Protein AF-0000000071357665 (afdb_homodimer)

Structure (mmCIF, N/CA/C/O backbone):
data_AF-0000000071357665-model_v1
#
loop_
_entity.id
_entity.type
_entity.pdbx_description
1 polymer 'Thiamine-binding protein domain-containing protein'
#
loop_
_atom_site.group_PDB
_atom_site.id
_atom_site.type_symbol
_atom_site.label_atom_id
_atom_site.label_alt_id
_atom_site.label_comp_id
_atom_site.label_asym_id
_atom_site.label_entity_id
_atom_site.label_seq_id
_atom_site.pdbx_PDB_ins_code
_atom_site.Cartn_x
_atom_site.Cartn_y
_atom_site.Cartn_z
_atom_site.occupancy
_atom_site.B_iso_or_equiv
_atom_site.auth_seq_id
_atom_site.auth_comp_id
_atom_site.auth_asym_id
_atom_site.auth_atom_id
_atom_site.pdbx_PDB_model_num
ATOM 1 N N . MET A 1 1 ? 19.391 -14.867 5.715 1 53.94 1 MET A N 1
ATOM 2 C CA . MET A 1 1 ? 19 -13.461 5.742 1 53.94 1 MET A CA 1
ATOM 3 C C . MET A 1 1 ? 17.578 -13.281 5.234 1 53.94 1 MET A C 1
ATOM 5 O O . MET A 1 1 ? 17.109 -14.055 4.395 1 53.94 1 MET A O 1
ATOM 9 N N . SER A 1 2 ? 16.672 -12.43 5.984 1 77 2 SER A N 1
ATOM 10 C CA . SER A 1 2 ? 15.281 -12.328 5.574 1 77 2 SER A CA 1
ATOM 11 C C . SER A 1 2 ? 15.156 -11.766 4.164 1 77 2 SER A C 1
ATOM 13 O O . SER A 1 2 ? 15.977 -10.938 3.746 1 77 2 SER A O 1
ATOM 15 N N . LYS A 1 3 ? 14.422 -12.281 3.371 1 92.44 3 LYS A N 1
ATOM 16 C CA . LYS A 1 3 ? 14.148 -11.898 1.987 1 92.44 3 LYS A CA 1
ATOM 17 C C . LYS A 1 3 ? 13.852 -10.406 1.879 1 92.44 3 LYS A C 1
ATOM 19 O O . LYS A 1 3 ? 13.117 -9.852 2.701 1 92.44 3 LYS A O 1
ATOM 24 N N . SER A 1 4 ? 14.562 -9.727 0.828 1 97.44 4 SER A N 1
ATOM 25 C CA . SER A 1 4 ? 14.367 -8.289 0.638 1 97.44 4 SER A CA 1
ATOM 26 C C . SER A 1 4 ? 13.367 -8.016 -0.482 1 97.44 4 SER A C 1
ATOM 28 O O . SER A 1 4 ? 13.336 -8.734 -1.484 1 97.44 4 SER A O 1
ATOM 30 N N . ILE A 1 5 ? 12.609 -6.973 -0.287 1 98.62 5 ILE A N 1
ATOM 31 C CA . ILE A 1 5 ? 11.734 -6.457 -1.333 1 98.62 5 ILE A CA 1
ATOM 32 C C . ILE A 1 5 ? 11.953 -4.957 -1.499 1 98.62 5 ILE A C 1
ATOM 34 O O . ILE A 1 5 ? 12.719 -4.348 -0.747 1 98.62 5 ILE A O 1
ATOM 38 N N . ASN A 1 6 ? 11.281 -4.379 -2.545 1 98.38 6 ASN A N 1
ATOM 39 C CA . ASN A 1 6 ? 11.164 -2.93 -2.6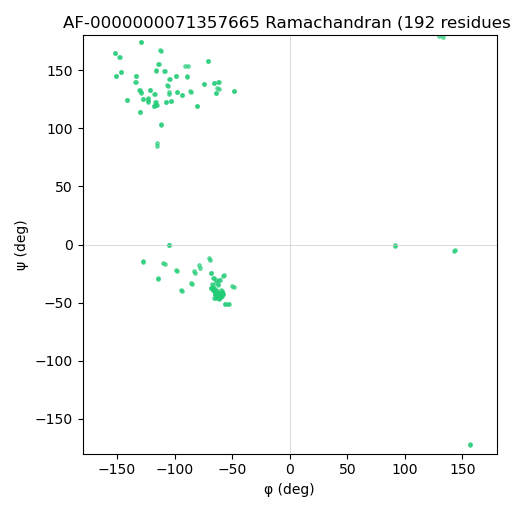68 1 98.38 6 ASN A CA 1
ATOM 40 C C . ASN A 1 6 ? 9.758 -2.451 -2.324 1 98.38 6 ASN A C 1
ATOM 42 O O . ASN A 1 6 ? 8.773 -3.088 -2.697 1 98.38 6 ASN A O 1
ATOM 46 N N . LEU A 1 7 ? 9.695 -1.382 -1.58 1 98.81 7 LEU A N 1
ATOM 47 C CA . LEU A 1 7 ? 8.438 -0.715 -1.271 1 98.81 7 LEU A CA 1
ATOM 48 C C . LEU A 1 7 ? 8.531 0.782 -1.542 1 98.81 7 LEU A C 1
ATOM 50 O O . LEU A 1 7 ? 9.367 1.473 -0.951 1 98.81 7 LEU A O 1
ATOM 54 N N . GLY A 1 8 ? 7.762 1.271 -2.533 1 98.88 8 GLY A N 1
ATOM 55 C CA . GLY A 1 8 ? 7.574 2.701 -2.711 1 98.88 8 GLY A CA 1
ATOM 56 C C . GLY A 1 8 ? 6.438 3.26 -1.876 1 98.88 8 GLY A C 1
ATOM 57 O O . GLY A 1 8 ? 5.355 2.672 -1.818 1 98.88 8 GLY A O 1
ATOM 58 N N . LEU A 1 9 ? 6.691 4.348 -1.182 1 98.94 9 LEU A N 1
ATOM 59 C CA . LEU A 1 9 ? 5.703 5.02 -0.349 1 98.94 9 LEU A CA 1
ATOM 60 C C . LEU A 1 9 ? 5.441 6.434 -0.854 1 98.94 9 LEU A C 1
ATOM 62 O O . LEU A 1 9 ? 6.371 7.238 -0.978 1 98.94 9 LEU A O 1
ATOM 66 N N . GLN A 1 10 ? 4.234 6.711 -1.222 1 98.88 10 GLN A N 1
ATOM 67 C CA . GLN A 1 10 ? 3.771 8.055 -1.548 1 98.88 10 GLN A CA 1
ATOM 68 C C . GLN A 1 10 ? 2.662 8.5 -0.598 1 98.88 10 GLN A C 1
ATOM 70 O O . GLN A 1 10 ? 1.694 7.77 -0.379 1 98.88 10 GLN A O 1
ATOM 75 N N . ILE A 1 11 ? 2.801 9.688 -0.009 1 98.81 11 ILE A N 1
ATOM 76 C CA . ILE A 1 11 ? 1.796 10.258 0.885 1 98.81 11 ILE A CA 1
ATOM 77 C C . ILE A 1 11 ? 1.36 11.625 0.368 1 98.81 11 ILE A C 1
ATOM 79 O O . ILE A 1 11 ? 2.199 12.484 0.087 1 98.81 11 ILE A O 1
ATOM 83 N N . VAL A 1 12 ? 0.122 11.797 0.192 1 98.69 12 VAL A N 1
ATOM 84 C CA . VAL A 1 12 ? -0.487 13.07 -0.193 1 98.69 12 VAL A CA 1
ATOM 85 C C . VAL A 1 12 ? -1.327 13.609 0.961 1 98.69 12 VAL A C 1
ATOM 87 O O . VAL A 1 12 ? -2.471 13.195 1.154 1 98.69 12 VAL A O 1
ATOM 90 N N . PRO A 1 13 ? -0.793 14.594 1.643 1 98.44 13 PRO A N 1
ATOM 91 C CA . PRO A 1 13 ? -1.494 15.109 2.82 1 98.44 13 PRO A CA 1
ATOM 92 C C . PRO A 1 13 ? -2.467 16.234 2.48 1 98.44 13 PRO A C 1
ATOM 94 O O . PRO A 1 13 ? -2.221 17.016 1.552 1 98.44 13 PRO A O 1
ATOM 97 N N . LYS A 1 14 ? -3.533 16.281 3.16 1 97.88 14 LYS A N 1
ATOM 98 C CA . LYS A 1 14 ? -4.461 17.406 3.182 1 97.88 14 LYS A CA 1
ATOM 99 C C . LYS A 1 14 ? -4.379 18.156 4.504 1 97.88 14 LYS A C 1
ATOM 101 O O . LYS A 1 14 ? -4.484 17.562 5.574 1 97.88 14 LYS A O 1
ATOM 106 N N . SER A 1 15 ? -4.09 19.391 4.41 1 96.25 15 SER A N 1
ATOM 107 C CA . SER A 1 15 ? -4.055 20.281 5.566 1 96.25 15 SER A CA 1
ATOM 108 C C . SER A 1 15 ? -4.5 21.688 5.191 1 96.25 15 SER A C 1
ATOM 110 O O . SER A 1 15 ? -4.246 22.141 4.074 1 96.25 15 SER A O 1
ATOM 112 N N . LYS A 1 16 ? -5.105 22.359 6.129 1 92.31 16 LYS A N 1
ATOM 113 C CA . LYS A 1 16 ? -5.57 23.719 5.887 1 92.31 16 LYS A CA 1
ATOM 114 C C . LYS A 1 16 ? -4.441 24.734 6.086 1 92.31 16 LYS A C 1
ATOM 116 O O . LYS A 1 16 ? -4.395 25.766 5.406 1 92.31 16 LYS A O 1
ATOM 121 N N . ASP A 1 17 ? -3.441 24.328 6.871 1 92 17 ASP A N 1
ATOM 122 C CA . ASP A 1 17 ? -2.535 25.359 7.355 1 92 17 ASP A CA 1
ATOM 123 C C . ASP A 1 17 ? -1.081 25 7.062 1 92 17 ASP A C 1
ATOM 125 O O . ASP A 1 17 ? -0.184 25.828 7.242 1 92 17 ASP A O 1
ATOM 129 N N . MET A 1 18 ? -0.9 23.781 6.73 1 93.12 18 MET A N 1
ATOM 130 C CA . MET A 1 18 ? 0.49 23.359 6.598 1 93.12 18 MET A CA 1
ATOM 131 C C . MET A 1 18 ? 0.85 23.125 5.133 1 93.12 18 MET A C 1
ATOM 133 O O . MET A 1 18 ? 0.007 22.688 4.344 1 93.12 18 MET A O 1
ATOM 137 N N . ASP A 1 19 ? 2.107 23.375 4.918 1 95.56 19 ASP A N 1
ATOM 138 C CA . ASP A 1 19 ? 2.668 23.141 3.592 1 95.56 19 ASP A CA 1
ATOM 139 C C . ASP A 1 19 ? 2.852 21.641 3.336 1 95.56 19 ASP A C 1
ATOM 141 O O . ASP A 1 19 ? 3.348 20.922 4.199 1 95.56 19 ASP A O 1
ATOM 145 N N . THR A 1 20 ? 2.512 21.156 2.111 1 95.88 20 THR A N 1
ATOM 146 C CA . THR A 1 20 ? 2.584 19.75 1.722 1 95.88 20 THR A CA 1
ATOM 147 C C . THR A 1 20 ? 4.008 19.219 1.861 1 95.88 20 THR A C 1
ATOM 149 O O . THR A 1 20 ? 4.227 18.141 2.43 1 95.88 20 THR A O 1
ATOM 152 N N . TYR A 1 21 ? 4.961 19.938 1.445 1 95.81 21 TYR A N 1
ATOM 153 C CA . TYR A 1 21 ? 6.34 19.469 1.449 1 95.81 21 TYR A CA 1
ATOM 154 C C . TYR A 1 21 ? 6.867 19.328 2.873 1 95.81 21 TYR A C 1
ATOM 156 O O . TYR A 1 21 ? 7.602 18.391 3.182 1 95.81 21 TYR A O 1
ATOM 164 N N . GLU A 1 22 ? 6.477 20.234 3.721 1 97.19 22 GLU A N 1
ATOM 165 C CA . GLU A 1 22 ? 6.863 20.141 5.125 1 97.19 22 GLU A CA 1
ATOM 166 C C . GLU A 1 22 ? 6.301 18.891 5.773 1 97.19 22 GLU A C 1
ATOM 168 O O . GLU A 1 22 ? 6.988 18.219 6.555 1 97.19 22 GLU A O 1
ATOM 173 N N . LEU A 1 23 ? 5.086 18.609 5.457 1 98.12 23 LEU A N 1
ATOM 174 C CA . LEU A 1 23 ? 4.449 17.422 6.008 1 98.12 23 LEU A CA 1
ATOM 175 C C . LEU A 1 23 ? 5.125 16.156 5.492 1 98.12 23 LEU A C 1
ATOM 177 O O . LEU A 1 23 ? 5.438 15.25 6.27 1 98.12 23 LEU A O 1
ATOM 181 N N . VAL A 1 24 ? 5.379 16.094 4.207 1 98.31 24 VAL A N 1
ATOM 182 C CA . VAL A 1 24 ? 6.008 14.93 3.588 1 98.31 24 VAL A CA 1
ATOM 183 C C . VAL A 1 24 ? 7.422 14.75 4.137 1 98.31 24 VAL A C 1
ATOM 185 O O . VAL A 1 24 ? 7.887 13.625 4.32 1 98.31 24 VAL A O 1
ATOM 188 N N . ASP A 1 25 ? 8.117 15.859 4.488 1 98.25 25 ASP A N 1
ATOM 189 C CA . ASP A 1 25 ? 9.453 15.797 5.062 1 98.25 25 ASP A CA 1
ATOM 190 C C . ASP A 1 25 ? 9.453 15.016 6.371 1 98.25 25 ASP A C 1
ATOM 192 O O . ASP A 1 25 ? 10.438 14.352 6.703 1 98.25 25 ASP A O 1
ATOM 196 N N . LYS A 1 26 ? 8.352 15.055 7.098 1 98.62 26 LYS A N 1
ATOM 197 C CA . LYS A 1 26 ? 8.258 14.305 8.344 1 98.62 26 LYS A CA 1
ATOM 198 C C . LYS A 1 26 ? 8.281 12.797 8.078 1 98.62 26 LYS A C 1
ATOM 200 O O . LYS A 1 26 ? 8.852 12.039 8.867 1 98.62 26 LYS A O 1
ATOM 205 N N . ALA A 1 27 ? 7.613 12.383 6.996 1 98.81 27 ALA A N 1
ATOM 206 C CA . ALA A 1 27 ? 7.684 10.977 6.59 1 98.81 27 ALA A CA 1
ATOM 207 C C . ALA A 1 27 ? 9.109 10.578 6.227 1 98.81 27 ALA A C 1
ATOM 209 O O . ALA A 1 27 ? 9.594 9.523 6.637 1 98.81 27 ALA A O 1
ATOM 210 N N . ILE A 1 28 ? 9.773 11.461 5.461 1 98.81 28 ILE A N 1
ATOM 211 C CA . ILE A 1 28 ? 11.133 11.188 5.016 1 98.81 28 ILE A CA 1
ATOM 212 C C . ILE A 1 28 ? 12.062 11.086 6.223 1 98.81 28 ILE A C 1
ATOM 214 O O . ILE A 1 28 ? 12.961 10.242 6.254 1 98.81 28 ILE A O 1
ATOM 218 N N . GLU A 1 29 ? 11.867 11.922 7.191 1 98.81 29 GLU A N 1
ATOM 219 C CA . GLU A 1 29 ? 12.656 11.867 8.422 1 98.81 29 GLU A CA 1
ATOM 220 C C . GLU A 1 29 ? 12.531 10.508 9.094 1 98.81 29 GLU A C 1
ATOM 222 O O . GLU A 1 29 ? 13.523 9.961 9.594 1 98.81 29 GLU A O 1
ATOM 227 N N . VAL A 1 30 ? 11.336 9.938 9.156 1 98.94 30 VAL A N 1
ATOM 228 C CA . VAL A 1 30 ? 11.102 8.625 9.742 1 98.94 30 VAL A CA 1
ATOM 229 C C . VAL A 1 30 ? 11.875 7.559 8.969 1 98.94 30 VAL A C 1
ATOM 231 O O . VAL A 1 30 ? 12.539 6.703 9.57 1 98.94 30 VAL A O 1
ATOM 234 N N . ILE A 1 31 ? 11.781 7.625 7.656 1 98.88 31 ILE A N 1
ATOM 235 C CA . ILE A 1 31 ? 12.469 6.664 6.805 1 98.88 31 ILE A CA 1
ATOM 236 C C . ILE A 1 31 ? 13.977 6.762 7.027 1 98.88 31 ILE A C 1
ATOM 238 O O . ILE A 1 31 ? 14.656 5.746 7.191 1 98.88 31 ILE A O 1
ATOM 242 N N . GLN A 1 32 ? 14.461 7.984 7.062 1 98.75 32 GLN A N 1
ATOM 243 C CA . GLN A 1 32 ? 15.883 8.227 7.289 1 98.75 32 GLN A CA 1
ATOM 244 C C . GLN A 1 32 ? 16.328 7.656 8.633 1 98.75 32 GLN A C 1
ATOM 246 O O . GLN A 1 32 ? 17.359 6.988 8.719 1 98.75 32 GLN A O 1
ATOM 251 N N . ALA A 1 33 ? 15.578 7.855 9.68 1 98.81 33 ALA A N 1
ATOM 252 C CA . ALA A 1 33 ? 15.914 7.43 11.031 1 98.81 33 ALA A CA 1
ATOM 253 C C . ALA A 1 33 ? 15.883 5.91 11.148 1 98.81 33 ALA A C 1
ATOM 255 O O . ALA A 1 33 ? 16.531 5.336 12.031 1 98.81 33 ALA A O 1
ATOM 256 N N . SER A 1 34 ? 15.133 5.266 10.289 1 98.56 34 SER A N 1
ATOM 257 C CA . SER A 1 34 ? 14.992 3.814 10.336 1 98.56 34 SER A CA 1
ATOM 258 C C . SER A 1 34 ? 16.297 3.117 9.977 1 98.56 34 SER A C 1
ATOM 260 O O . SER A 1 34 ? 16.516 1.968 10.359 1 98.56 34 SER A O 1
ATOM 262 N N . GLY A 1 35 ? 17.094 3.742 9.031 1 98.44 35 GLY A N 1
ATOM 263 C CA . GLY A 1 35 ? 18.391 3.197 8.648 1 98.44 35 GLY A CA 1
ATOM 264 C C . GLY A 1 35 ? 18.297 2.258 7.457 1 98.44 35 GLY A C 1
ATOM 265 O O . GLY A 1 35 ? 19.312 1.711 7.023 1 98.44 35 GLY A O 1
ATOM 266 N N . VAL A 1 36 ? 17.141 2.045 6.957 1 98.25 36 VAL A N 1
ATOM 267 C CA . VAL A 1 36 ? 17.031 1.165 5.801 1 98.25 36 VAL A CA 1
ATOM 268 C C . VAL A 1 36 ? 17.625 1.849 4.57 1 98.25 36 VAL A C 1
ATOM 270 O O . VAL A 1 36 ? 17.781 3.072 4.543 1 98.25 36 VAL A O 1
ATOM 273 N N . THR A 1 37 ? 18 1.034 3.59 1 98.12 37 THR A N 1
ATOM 274 C CA . THR A 1 37 ? 18.344 1.592 2.285 1 98.12 37 THR A CA 1
ATOM 275 C C . THR A 1 37 ? 17.125 2.264 1.648 1 98.12 37 THR A C 1
ATOM 277 O O . THR A 1 37 ? 16.031 1.69 1.624 1 98.12 37 THR A O 1
ATOM 280 N N . TYR A 1 38 ? 17.312 3.514 1.17 1 98.75 38 TYR A N 1
ATOM 281 C CA . TYR A 1 38 ? 16.172 4.199 0.555 1 98.75 38 TYR A CA 1
ATOM 282 C C . TYR A 1 38 ? 16.641 5.199 -0.494 1 98.75 38 TYR A C 1
ATOM 284 O O . TYR A 1 38 ? 17.844 5.504 -0.578 1 98.75 38 TYR A O 1
ATOM 292 N N . GLU A 1 39 ? 15.664 5.641 -1.345 1 98.31 39 GLU A N 1
ATOM 293 C CA . GLU A 1 39 ? 15.859 6.703 -2.326 1 98.31 39 GLU A CA 1
ATOM 294 C C . GLU A 1 39 ? 14.633 7.598 -2.424 1 98.31 39 GLU A C 1
ATOM 296 O O . G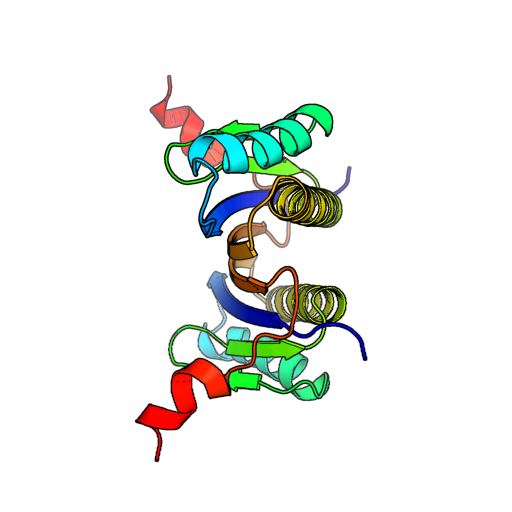LU A 1 39 ? 13.516 7.105 -2.625 1 98.31 39 GLU A O 1
ATOM 301 N N . VAL A 1 40 ? 14.812 8.906 -2.232 1 98.31 40 VAL A N 1
ATOM 302 C CA . VAL A 1 40 ? 13.75 9.883 -2.424 1 98.31 40 VAL A CA 1
ATOM 303 C C . VAL A 1 40 ? 13.602 10.203 -3.91 1 98.31 40 VAL A C 1
ATOM 305 O O . VAL A 1 40 ? 14.555 10.633 -4.559 1 98.31 40 VAL A O 1
ATOM 308 N N . ASN A 1 41 ? 12.453 9.938 -4.469 1 97.69 41 ASN A N 1
ATOM 309 C CA . ASN A 1 41 ? 12.133 10.266 -5.852 1 97.69 41 ASN A CA 1
ATOM 310 C C . ASN A 1 41 ? 11.07 11.352 -5.941 1 97.69 41 ASN A C 1
ATOM 312 O O . ASN A 1 41 ? 10.469 11.719 -4.934 1 97.69 41 ASN A O 1
ATOM 316 N N . PRO A 1 42 ? 10.867 11.938 -7.102 1 96.62 42 PRO A N 1
ATOM 317 C CA . PRO A 1 42 ? 9.914 13.047 -7.227 1 96.62 42 PRO A CA 1
ATOM 318 C C . PRO A 1 42 ? 8.508 12.672 -6.766 1 96.62 42 PRO A C 1
ATOM 320 O O . PRO A 1 42 ? 7.762 13.531 -6.297 1 96.62 42 PRO A O 1
ATOM 323 N N . PHE A 1 43 ? 8.109 11.391 -6.812 1 96.75 43 PHE A N 1
ATOM 324 C CA . PHE A 1 43 ? 6.734 11.031 -6.488 1 96.75 43 PHE A CA 1
ATOM 325 C C . PHE A 1 43 ? 6.68 10.18 -5.23 1 96.75 43 PHE A C 1
ATOM 327 O O . PHE A 1 43 ? 5.668 10.172 -4.523 1 96.75 43 PHE A O 1
ATOM 334 N N . GLU A 1 44 ? 7.672 9.461 -4.996 1 98.56 44 GLU A N 1
ATOM 335 C CA . GLU A 1 44 ? 7.66 8.523 -3.881 1 98.56 44 GLU A CA 1
ATOM 336 C C . GLU A 1 44 ? 9.055 8.359 -3.279 1 98.56 44 GLU A C 1
ATOM 338 O O . GLU A 1 44 ? 10.039 8.812 -3.859 1 98.56 44 GLU A O 1
ATOM 343 N N . THR A 1 45 ? 9.109 7.875 -2.105 1 98.81 45 THR A N 1
ATOM 344 C CA . THR A 1 45 ? 10.352 7.363 -1.533 1 98.81 45 THR A CA 1
ATOM 345 C C . THR A 1 45 ? 10.367 5.836 -1.557 1 98.81 45 THR A C 1
ATOM 347 O O . THR A 1 45 ? 9.422 5.191 -1.105 1 98.81 45 THR A O 1
ATOM 350 N N . VAL A 1 46 ? 11.375 5.246 -2.182 1 98.81 46 VAL A N 1
ATOM 351 C CA . VAL A 1 46 ? 11.484 3.795 -2.297 1 98.81 46 VAL A CA 1
ATOM 352 C C . VAL A 1 46 ? 12.422 3.26 -1.213 1 98.81 46 VAL A C 1
ATOM 354 O O . VAL A 1 46 ? 13.492 3.826 -0.97 1 98.81 46 VAL A O 1
ATOM 357 N N . MET A 1 47 ? 11.969 2.24 -0.529 1 98.81 47 MET A N 1
ATOM 358 C CA . MET A 1 47 ? 12.75 1.557 0.498 1 98.81 47 MET A CA 1
ATOM 359 C C . MET A 1 47 ? 13.055 0.122 0.082 1 98.81 47 MET A C 1
ATOM 361 O O . MET A 1 47 ? 12.328 -0.464 -0.726 1 98.81 47 MET A O 1
ATOM 365 N N . GLU A 1 48 ? 14.109 -0.379 0.636 1 98.75 48 GLU A N 1
ATOM 366 C CA . GLU A 1 48 ? 14.539 -1.757 0.408 1 98.75 48 GLU A CA 1
ATOM 367 C C . GLU A 1 48 ? 14.812 -2.475 1.727 1 98.75 48 GLU A C 1
ATOM 369 O O . GLU A 1 48 ? 15.461 -1.923 2.617 1 98.75 48 GLU A O 1
ATOM 374 N N . GLY A 1 49 ? 14.312 -3.664 1.9 1 98.38 49 GLY A N 1
ATOM 375 C CA . GLY A 1 49 ? 14.477 -4.457 3.107 1 98.38 49 GLY A CA 1
ATOM 376 C C . GLY A 1 49 ? 13.391 -5.5 3.287 1 98.38 49 GLY A C 1
ATOM 377 O O . GLY A 1 49 ? 12.625 -5.77 2.361 1 98.38 49 GLY A O 1
ATOM 378 N N . PRO A 1 50 ? 13.352 -6.164 4.441 1 98.06 50 PRO A N 1
ATOM 379 C CA . PRO A 1 50 ? 12.297 -7.137 4.707 1 98.06 50 PRO A CA 1
ATOM 380 C C . PRO A 1 50 ? 10.906 -6.504 4.719 1 98.06 50 PRO A C 1
ATOM 382 O O . PRO A 1 50 ? 10.734 -5.391 5.227 1 98.06 50 PRO A O 1
ATOM 385 N N . GLU A 1 51 ? 9.953 -7.211 4.145 1 97.94 51 GLU A N 1
ATOM 386 C CA . GLU A 1 51 ? 8.609 -6.688 3.939 1 97.94 51 GLU A CA 1
ATOM 387 C C . GLU A 1 51 ? 8.016 -6.156 5.242 1 97.94 51 GLU A C 1
ATOM 389 O O . GLU A 1 51 ? 7.543 -5.02 5.301 1 97.94 51 GLU A O 1
ATOM 394 N N . ASP A 1 52 ? 8.055 -6.949 6.273 1 97.38 52 ASP A N 1
ATOM 395 C CA . ASP A 1 52 ? 7.422 -6.566 7.535 1 97.38 52 ASP A CA 1
ATOM 396 C C . ASP A 1 52 ? 8.047 -5.289 8.094 1 97.38 52 ASP A C 1
ATOM 398 O O . ASP A 1 52 ? 7.344 -4.43 8.625 1 97.38 52 ASP A O 1
ATOM 402 N N . GLN A 1 53 ? 9.32 -5.215 8.008 1 98.31 53 GLN A N 1
ATOM 403 C CA . GLN A 1 53 ? 10.023 -4.023 8.469 1 98.31 53 GLN A CA 1
ATOM 404 C C . GLN A 1 53 ? 9.594 -2.789 7.684 1 98.31 53 GLN A C 1
ATOM 406 O O . GLN A 1 53 ? 9.336 -1.736 8.266 1 98.31 53 GLN A O 1
ATOM 411 N N . LEU A 1 54 ? 9.547 -2.928 6.395 1 98.75 54 LEU A N 1
ATOM 412 C CA . LEU A 1 54 ? 9.203 -1.794 5.543 1 98.75 54 LEU A CA 1
ATOM 413 C C . LEU A 1 54 ? 7.762 -1.352 5.781 1 98.75 54 LEU A C 1
ATOM 415 O O . LEU A 1 54 ? 7.469 -0.154 5.789 1 98.75 54 LEU A O 1
ATOM 419 N N . LEU A 1 55 ? 6.895 -2.307 5.988 1 98.5 55 LEU A N 1
ATOM 420 C CA . LEU A 1 55 ? 5.5 -1.97 6.266 1 98.5 55 LEU A CA 1
ATOM 421 C C . LEU A 1 55 ? 5.375 -1.22 7.59 1 98.5 55 LEU A C 1
ATOM 423 O O . LEU A 1 55 ? 4.582 -0.286 7.703 1 98.5 55 LEU A O 1
ATOM 427 N N . GLN A 1 56 ? 6.105 -1.616 8.547 1 98.44 56 GLN A N 1
ATOM 428 C CA . GLN A 1 56 ? 6.109 -0.922 9.836 1 98.44 56 GLN A CA 1
ATOM 429 C C . GLN A 1 56 ? 6.617 0.509 9.68 1 98.44 56 GLN A C 1
ATOM 431 O O . GLN A 1 56 ? 6.035 1.441 10.242 1 98.44 56 GLN A O 1
ATOM 436 N N . ILE A 1 57 ? 7.688 0.665 8.961 1 98.88 57 ILE A N 1
ATOM 437 C CA . ILE A 1 57 ? 8.242 1.995 8.727 1 98.88 57 ILE A CA 1
ATOM 438 C C . ILE A 1 57 ? 7.207 2.861 8.008 1 98.88 57 ILE A C 1
ATOM 440 O O . ILE A 1 57 ? 7.039 4.039 8.336 1 98.88 57 ILE A O 1
ATOM 444 N N . ALA A 1 58 ? 6.527 2.281 7.023 1 98.88 58 ALA A N 1
ATOM 445 C CA . ALA A 1 58 ? 5.5 3.012 6.285 1 98.88 58 ALA A CA 1
ATOM 446 C C . ALA A 1 58 ? 4.391 3.488 7.219 1 98.88 58 ALA A C 1
ATOM 448 O O . ALA A 1 58 ? 3.961 4.641 7.145 1 98.88 58 ALA A O 1
ATOM 449 N N . LYS A 1 59 ? 4.004 2.621 8.086 1 98.5 59 LYS A N 1
ATOM 450 C CA . LYS A 1 59 ? 2.969 2.984 9.047 1 98.5 59 LYS A CA 1
ATOM 451 C C . LYS A 1 59 ? 3.432 4.129 9.945 1 98.5 59 LYS A C 1
ATOM 453 O O . LYS A 1 59 ? 2.668 5.059 10.219 1 98.5 59 LYS A O 1
ATOM 458 N N . GLU A 1 60 ? 4.637 4.035 10.383 1 98.81 60 GLU A N 1
ATOM 459 C CA . GLU A 1 60 ? 5.191 5.082 11.234 1 98.81 60 GLU A CA 1
ATOM 460 C C . GLU A 1 60 ? 5.305 6.406 10.484 1 98.81 60 GLU A C 1
ATOM 462 O O . GLU A 1 60 ? 5.055 7.469 11.047 1 98.81 60 GLU A O 1
ATOM 467 N N . ALA A 1 61 ? 5.703 6.305 9.242 1 98.88 61 ALA A N 1
ATOM 468 C CA . ALA A 1 61 ? 5.828 7.5 8.406 1 98.88 61 ALA A CA 1
ATOM 469 C C . ALA A 1 61 ? 4.473 8.18 8.227 1 98.88 61 ALA A C 1
ATOM 471 O O . ALA A 1 61 ? 4.367 9.406 8.328 1 98.88 61 ALA A O 1
ATOM 472 N N . GLN A 1 62 ? 3.479 7.41 7.953 1 98.75 62 GLN A N 1
ATOM 473 C CA . GLN A 1 62 ? 2.129 7.945 7.812 1 98.75 62 GLN A CA 1
ATOM 474 C C . GLN A 1 62 ? 1.673 8.633 9.094 1 98.75 62 GLN A C 1
ATOM 476 O O . GLN A 1 62 ? 1.098 9.727 9.047 1 98.75 62 GLN A O 1
ATOM 481 N N . GLN A 1 63 ? 1.971 7.996 10.164 1 98.38 63 GLN A N 1
ATOM 482 C CA . GLN A 1 63 ? 1.57 8.539 11.453 1 98.38 63 GLN A CA 1
ATOM 483 C C . GLN A 1 63 ? 2.283 9.859 11.742 1 98.38 63 GLN A C 1
ATOM 485 O O . GLN A 1 63 ? 1.685 10.789 12.289 1 98.38 63 GLN A O 1
ATOM 490 N N . ALA A 1 64 ? 3.533 9.914 11.398 1 98.81 64 ALA A N 1
ATOM 491 C CA . ALA A 1 64 ? 4.301 11.141 11.594 1 98.81 64 ALA A CA 1
ATOM 492 C C . ALA A 1 64 ? 3.664 12.312 10.844 1 98.81 64 ALA A C 1
ATOM 494 O O . ALA A 1 64 ? 3.629 13.438 11.352 1 98.81 64 ALA A O 1
ATOM 495 N N . VAL A 1 65 ? 3.174 12.062 9.602 1 98.75 65 VAL A N 1
ATOM 496 C CA . VAL A 1 65 ? 2.539 13.094 8.789 1 98.75 65 VAL A CA 1
ATOM 497 C C . VAL A 1 65 ? 1.252 13.562 9.461 1 98.75 65 VAL A C 1
ATOM 499 O O . VAL A 1 65 ? 0.99 14.766 9.539 1 98.75 65 VAL A O 1
ATOM 502 N N . LEU A 1 66 ? 0.492 12.633 9.969 1 98.25 66 LEU A N 1
ATOM 503 C CA . LEU A 1 66 ? -0.735 12.977 10.68 1 98.25 66 LEU A CA 1
ATOM 504 C C . LEU A 1 66 ? -0.427 13.773 11.945 1 98.25 66 LEU A C 1
ATOM 506 O O . LEU A 1 66 ? -1.071 14.789 12.219 1 98.25 66 LEU A O 1
ATOM 510 N N . ASP A 1 67 ? 0.568 13.367 12.664 1 98 67 ASP A N 1
ATOM 511 C CA . ASP A 1 67 ? 0.949 14.008 13.914 1 98 67 ASP A CA 1
ATOM 512 C C . ASP A 1 67 ? 1.463 15.43 13.672 1 98 67 ASP A C 1
ATOM 514 O O . ASP A 1 67 ? 1.314 16.297 14.531 1 98 67 ASP A O 1
ATOM 518 N N . ALA A 1 68 ? 2.018 15.648 12.531 1 97.81 68 ALA A N 1
ATOM 519 C CA . ALA A 1 68 ? 2.607 16.938 12.203 1 97.81 68 ALA A CA 1
ATOM 520 C C . ALA A 1 68 ? 1.53 17.953 11.844 1 97.81 68 ALA A C 1
ATOM 522 O O . ALA A 1 68 ? 1.8 19.156 11.773 1 97.81 68 ALA A O 1
ATOM 523 N N . GLY A 1 69 ? 0.338 17.469 11.477 1 97 69 GLY A N 1
ATOM 524 C CA . GLY A 1 69 ? -0.709 18.453 11.297 1 97 69 GLY A CA 1
ATOM 525 C C . GLY A 1 69 ? -1.65 18.141 10.148 1 97 69 GLY A C 1
ATOM 526 O O . GLY A 1 69 ? -2.629 18.844 9.922 1 97 69 GLY A O 1
ATOM 527 N N . ALA A 1 70 ? -1.399 17.109 9.391 1 98.19 70 ALA A N 1
ATOM 528 C CA . ALA A 1 70 ? -2.328 16.734 8.328 1 98.19 70 ALA A CA 1
ATOM 529 C C . ALA A 1 70 ? -3.662 16.266 8.906 1 98.19 70 ALA A C 1
ATOM 531 O O . ALA A 1 70 ? -3.693 15.508 9.875 1 98.19 70 ALA A O 1
ATOM 532 N N . ASP A 1 71 ? -4.707 16.672 8.297 1 97.75 71 ASP A N 1
ATOM 533 C CA . ASP A 1 71 ? -6.043 16.25 8.719 1 97.75 71 ASP A CA 1
ATOM 534 C C . ASP A 1 71 ? -6.422 14.914 8.086 1 97.75 71 ASP A C 1
ATOM 536 O O . ASP A 1 71 ? -7.195 14.148 8.672 1 97.75 71 ASP A O 1
ATOM 540 N N . GLU A 1 72 ? -5.949 14.711 6.895 1 98.19 72 GLU A N 1
ATOM 541 C CA . GLU A 1 72 ? -6.23 13.539 6.074 1 98.19 72 GLU A CA 1
ATOM 542 C C . GLU A 1 72 ? -5.074 13.234 5.129 1 98.19 72 GLU A C 1
ATOM 544 O O . GLU A 1 72 ? -4.367 14.148 4.691 1 98.19 72 GLU A O 1
ATOM 549 N N . ILE A 1 73 ? -4.887 11.898 4.93 1 98.75 73 ILE A N 1
ATOM 550 C CA . ILE A 1 73 ? -3.828 11.562 3.988 1 98.75 73 ILE A CA 1
ATOM 551 C C . ILE A 1 73 ? -4.328 10.492 3.02 1 98.75 73 ILE A C 1
ATOM 553 O O . ILE A 1 73 ? -5.105 9.609 3.4 1 98.75 73 ILE A O 1
ATOM 557 N N . LEU A 1 74 ? -3.928 10.672 1.762 1 98.69 74 LEU A N 1
ATOM 558 C CA . LEU A 1 74 ? -3.906 9.57 0.802 1 98.69 74 LEU A CA 1
ATOM 559 C C . LEU A 1 74 ? -2.529 8.914 0.753 1 98.69 74 LEU A C 1
ATOM 561 O O . LEU A 1 74 ? -1.513 9.609 0.662 1 98.69 74 LEU A O 1
ATOM 565 N N . VAL A 1 75 ? -2.543 7.609 0.9 1 98.81 75 VAL A N 1
ATOM 566 C CA . VAL A 1 75 ? -1.29 6.863 0.949 1 98.81 75 VAL A CA 1
ATOM 567 C C . VAL A 1 75 ? -1.266 5.82 -0.165 1 98.81 75 VAL A C 1
ATOM 569 O O . VAL A 1 75 ? -2.246 5.102 -0.372 1 98.81 75 VAL A O 1
ATOM 572 N N . TYR A 1 76 ? -0.167 5.785 -0.852 1 98.81 76 TYR A N 1
ATOM 573 C CA . TYR A 1 76 ? 0.056 4.793 -1.899 1 98.81 76 TYR A CA 1
ATOM 574 C C . TYR A 1 76 ? 1.314 3.98 -1.622 1 98.81 76 TYR A C 1
ATOM 576 O O . TYR A 1 76 ? 2.385 4.543 -1.381 1 98.81 76 TYR A O 1
ATOM 584 N N . TYR A 1 77 ? 1.117 2.672 -1.557 1 98.88 77 TYR A N 1
ATOM 585 C CA . TYR A 1 77 ? 2.252 1.756 -1.567 1 98.88 77 TYR A CA 1
ATOM 586 C C . TYR A 1 77 ? 2.389 1.075 -2.924 1 98.88 77 TYR A C 1
ATOM 588 O O . TYR A 1 77 ? 1.391 0.681 -3.531 1 98.88 77 TYR A O 1
ATOM 596 N N . ARG A 1 78 ? 3.602 0.885 -3.352 1 98.5 78 ARG A N 1
ATOM 597 C CA . ARG A 1 78 ? 3.939 -0.042 -4.426 1 98.5 78 ARG A CA 1
ATOM 598 C C . ARG A 1 78 ? 5.07 -0.977 -4.012 1 98.5 78 ARG A C 1
ATOM 600 O O . ARG A 1 78 ? 6.109 -0.525 -3.529 1 98.5 78 ARG A O 1
ATOM 607 N N . MET A 1 79 ? 4.805 -2.225 -4.25 1 98.69 79 MET A N 1
ATOM 608 C CA . MET A 1 79 ? 5.801 -3.205 -3.836 1 98.69 79 MET A CA 1
ATOM 609 C C . MET A 1 79 ? 6.074 -4.211 -4.949 1 98.69 79 MET A C 1
ATOM 611 O O . MET A 1 79 ? 5.18 -4.527 -5.738 1 98.69 79 MET A O 1
ATOM 615 N N . GLN A 1 80 ? 7.234 -4.617 -5.027 1 98.75 80 GLN A N 1
ATOM 616 C CA . GLN A 1 80 ? 7.645 -5.758 -5.84 1 98.75 80 GLN A CA 1
ATOM 617 C C . GLN A 1 80 ? 8.18 -6.891 -4.969 1 98.75 80 GLN A C 1
ATOM 619 O O . GLN A 1 80 ? 9.148 -6.707 -4.23 1 98.75 80 GLN A O 1
ATOM 624 N N . ILE A 1 81 ? 7.527 -8.023 -5.066 1 98.56 81 ILE A N 1
ATOM 625 C CA . ILE A 1 81 ? 7.859 -9.172 -4.223 1 98.56 81 ILE A CA 1
ATOM 626 C C . ILE A 1 81 ? 8.094 -10.398 -5.098 1 98.56 81 ILE A C 1
ATOM 628 O O . ILE A 1 81 ? 7.242 -10.758 -5.914 1 98.56 81 ILE A O 1
ATOM 632 N N . ARG A 1 82 ? 9.203 -10.984 -4.93 1 98 82 ARG A N 1
ATOM 633 C CA . ARG A 1 82 ? 9.555 -12.234 -5.594 1 98 82 ARG A CA 1
ATOM 634 C C . ARG A 1 82 ? 9.477 -13.406 -4.629 1 98 82 ARG A C 1
ATOM 636 O O . ARG A 1 82 ? 9.977 -13.336 -3.508 1 98 82 ARG A O 1
ATOM 643 N N . LYS A 1 83 ? 8.773 -14.414 -5.172 1 96.44 83 LYS A N 1
ATOM 644 C CA . LYS A 1 83 ? 8.555 -15.586 -4.328 1 96.44 83 LYS A CA 1
ATOM 645 C C . LYS A 1 83 ? 9.883 -16.156 -3.842 1 96.44 83 LYS A C 1
ATOM 647 O O . LYS A 1 83 ? 10.07 -16.391 -2.643 1 96.44 83 LYS A O 1
ATOM 652 N N . ASN A 1 84 ? 10.766 -16.375 -4.762 1 94.94 84 ASN A N 1
ATOM 653 C CA . ASN A 1 84 ? 12.062 -16.969 -4.477 1 94.94 84 ASN A CA 1
ATOM 654 C C . ASN A 1 84 ? 13.211 -16 -4.758 1 94.94 84 ASN A C 1
ATOM 656 O O . ASN A 1 84 ? 13.742 -15.969 -5.871 1 94.94 84 ASN A O 1
ATOM 660 N N . GLY A 1 85 ? 13.531 -15.219 -3.766 1 95.44 85 GLY A N 1
ATOM 661 C CA . GLY A 1 85 ? 14.695 -14.352 -3.918 1 95.44 85 GLY A CA 1
ATOM 662 C C . GLY A 1 85 ? 14.414 -12.906 -3.559 1 95.44 85 GLY A C 1
ATOM 663 O O . GLY A 1 85 ? 13.273 -12.547 -3.262 1 95.44 85 GLY A O 1
ATOM 664 N N . ASP A 1 86 ? 15.469 -12.141 -3.688 1 97.38 86 ASP A N 1
ATOM 665 C CA . ASP A 1 86 ? 15.438 -10.719 -3.33 1 97.38 86 ASP A CA 1
ATOM 666 C C . ASP A 1 86 ? 15.047 -9.859 -4.531 1 97.38 86 ASP A C 1
ATOM 668 O O . ASP A 1 86 ? 15.195 -10.289 -5.68 1 97.38 86 ASP A O 1
ATOM 672 N N . VAL A 1 87 ? 14.508 -8.789 -4.277 1 97 87 VAL A N 1
ATOM 673 C CA . VAL A 1 87 ? 14.398 -7.695 -5.238 1 97 87 VAL A CA 1
ATOM 674 C C . VAL A 1 87 ? 15.188 -6.488 -4.742 1 97 87 VAL A C 1
ATOM 676 O O . VAL A 1 87 ? 14.93 -5.98 -3.648 1 97 87 VAL A O 1
ATOM 679 N N . THR A 1 88 ? 16.094 -6.047 -5.508 1 96.56 88 THR A N 1
ATOM 680 C CA . THR A 1 88 ? 16.906 -4.898 -5.129 1 96.56 88 THR A CA 1
ATOM 681 C C . THR A 1 88 ? 16.672 -3.727 -6.074 1 96.56 88 THR A C 1
ATOM 683 O O . THR A 1 88 ? 16.328 -3.926 -7.242 1 96.56 88 THR A O 1
ATOM 686 N N . MET A 1 89 ? 16.812 -2.551 -5.559 1 95.94 89 MET A N 1
ATOM 687 C CA . MET A 1 89 ? 16.625 -1.355 -6.375 1 95.94 89 MET A CA 1
ATOM 688 C C . MET A 1 89 ? 17.609 -1.344 -7.547 1 95.94 89 MET A C 1
ATOM 690 O O . MET A 1 89 ? 17.25 -0.95 -8.656 1 95.94 89 MET A O 1
ATOM 694 N N . GLY A 1 90 ? 18.797 -1.752 -7.312 1 95.06 90 GLY A N 1
ATOM 695 C CA . GLY A 1 90 ? 19.859 -1.717 -8.297 1 95.06 90 GLY A CA 1
ATOM 696 C C . GLY A 1 90 ? 19.578 -2.57 -9.523 1 95.06 90 GLY A C 1
ATOM 697 O O . GLY A 1 90 ? 20.031 -2.264 -10.625 1 95.06 90 GLY A O 1
ATOM 698 N N . GLU A 1 91 ? 18.891 -3.701 -9.344 1 93.38 91 GLU A N 1
ATOM 699 C CA . GLU A 1 91 ? 18.562 -4.582 -10.453 1 93.38 91 GLU A CA 1
ATOM 700 C C . GLU A 1 91 ? 17.922 -3.799 -11.602 1 93.38 91 GLU A C 1
ATOM 702 O O . GLU A 1 91 ? 18.141 -4.113 -12.773 1 93.38 91 GLU A O 1
ATOM 707 N N . LYS A 1 92 ? 17.125 -2.785 -11.25 1 90.25 92 LYS A N 1
ATOM 708 C CA . LYS A 1 92 ? 16.422 -1.988 -12.25 1 90.25 92 LYS A CA 1
ATOM 709 C C . LYS A 1 92 ? 17.203 -0.737 -12.617 1 90.25 92 LYS A C 1
ATOM 711 O O . LYS A 1 92 ? 17.266 -0.35 -13.781 1 90.25 92 LYS A O 1
ATOM 716 N N . THR A 1 93 ? 17.812 -0.098 -11.719 1 95.19 93 THR A N 1
ATOM 717 C CA . THR A 1 93 ? 18.25 1.277 -11.922 1 95.19 93 THR A CA 1
ATOM 718 C C . THR A 1 93 ? 19.734 1.317 -12.297 1 95.19 93 THR A C 1
ATOM 720 O O . THR A 1 93 ? 20.172 2.244 -12.977 1 95.19 93 THR A O 1
ATOM 723 N N . ASP A 1 94 ? 20.531 0.292 -11.977 1 94.06 94 ASP A N 1
ATOM 724 C CA . ASP A 1 94 ? 21.984 0.413 -12.086 1 94.06 94 ASP A CA 1
ATOM 725 C C . ASP A 1 94 ? 22.422 0.546 -13.547 1 94.06 94 ASP A C 1
ATOM 727 O O . ASP A 1 94 ? 23.375 1.275 -13.852 1 94.06 94 ASP A O 1
ATOM 731 N N . LYS A 1 95 ? 21.844 -0.097 -14.422 1 94.56 95 LYS A N 1
ATOM 732 C CA . LYS A 1 95 ? 22.234 -0.078 -15.836 1 94.56 95 LYS A CA 1
ATOM 733 C C . LYS A 1 95 ? 21.906 1.271 -16.469 1 94.56 95 LYS A C 1
ATOM 735 O O . LYS A 1 95 ? 22.375 1.563 -17.578 1 94.56 95 LYS A O 1
ATOM 740 N N . HIS A 1 96 ? 21.203 2.055 -15.867 1 94.94 96 HIS A N 1
ATOM 741 C CA . HIS A 1 96 ? 20.797 3.352 -16.406 1 94.94 96 HIS A CA 1
ATOM 742 C C . HIS A 1 96 ? 21.484 4.492 -15.656 1 94.94 96 HIS A C 1
ATOM 744 O O . HIS A 1 96 ? 21.281 5.664 -15.984 1 94.94 96 HIS A O 1
ATOM 750 N N . ARG A 1 97 ? 22.031 4.371 -14.578 1 88.69 97 ARG A N 1
ATOM 751 C CA . ARG A 1 97 ? 22.641 5.41 -13.75 1 88.69 97 ARG A CA 1
ATOM 752 C C . ARG A 1 97 ? 24.156 5.348 -13.812 1 88.69 97 ARG A C 1
ATOM 754 O O . ARG A 1 97 ? 24.844 6.281 -13.391 1 88.69 97 ARG A O 1
ATOM 761 N N . ASN A 1 98 ? 24.781 4.426 -14.555 1 67.19 98 ASN A N 1
ATOM 762 C CA . ASN A 1 98 ? 26.219 4.465 -14.812 1 67.19 98 ASN A CA 1
ATOM 763 C C . ASN A 1 98 ? 26.531 5.176 -16.125 1 67.19 98 ASN A C 1
ATOM 765 O O . ASN A 1 98 ? 25.734 5.113 -17.078 1 67.19 98 ASN A O 1
ATOM 769 N N . MET B 1 1 ? -15 2.275 19.234 1 54.28 1 MET B N 1
ATOM 770 C CA . MET B 1 1 ? -14.766 1.439 18.062 1 54.28 1 MET B 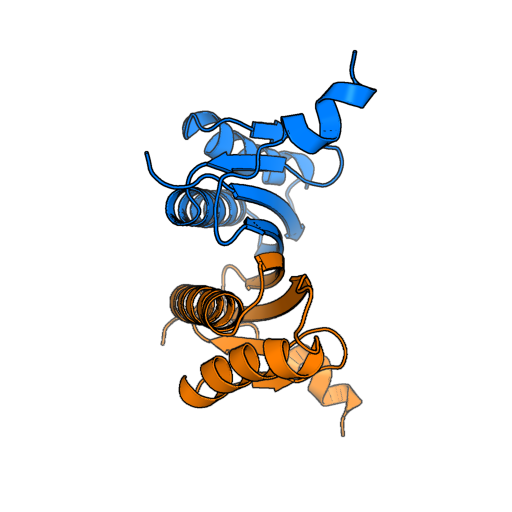CA 1
ATOM 771 C C . MET B 1 1 ? -13.523 1.9 17.312 1 54.28 1 MET B C 1
ATOM 773 O O . MET B 1 1 ? -13.195 3.086 17.328 1 54.28 1 MET B O 1
ATOM 777 N N . SER B 1 2 ? -12.586 0.893 16.859 1 77.38 2 SER B N 1
ATOM 778 C CA . SER B 1 2 ? -11.344 1.317 16.234 1 77.38 2 SER B CA 1
ATOM 779 C C . SER B 1 2 ? -11.609 2.084 14.938 1 77.38 2 SER B C 1
ATOM 781 O O . SER B 1 2 ? -12.594 1.809 14.242 1 77.38 2 SER B O 1
ATOM 783 N N . LYS B 1 3 ? -11.023 3.084 14.734 1 92.62 3 LYS B N 1
ATOM 784 C CA . LYS B 1 3 ? -11.125 3.959 13.57 1 92.62 3 LYS B CA 1
ATOM 785 C C . LYS B 1 3 ? -11.039 3.158 12.273 1 92.62 3 LYS B C 1
ATOM 787 O O . LYS B 1 3 ? -10.203 2.264 12.141 1 92.62 3 LYS B O 1
ATOM 792 N N . SER B 1 4 ? -12.062 3.48 11.297 1 97.5 4 SER B N 1
ATOM 793 C CA . SER B 1 4 ? -12.086 2.768 10.023 1 97.5 4 SER B CA 1
ATOM 794 C C . SER B 1 4 ? -11.422 3.584 8.922 1 97.5 4 SER B C 1
ATOM 796 O O . SER B 1 4 ? -11.539 4.812 8.891 1 97.5 4 SER B O 1
ATOM 798 N N . ILE B 1 5 ? -10.766 2.871 8.047 1 98.62 5 ILE B N 1
ATOM 799 C CA . ILE B 1 5 ? -10.227 3.469 6.832 1 98.62 5 ILE B CA 1
ATOM 800 C C . ILE B 1 5 ? -10.648 2.648 5.617 1 98.62 5 ILE B C 1
ATOM 802 O O . ILE B 1 5 ? -11.289 1.602 5.758 1 98.62 5 ILE B O 1
ATOM 806 N N . ASN B 1 6 ? -10.305 3.182 4.398 1 98.38 6 ASN B N 1
ATOM 807 C CA . ASN B 1 6 ? -10.391 2.398 3.172 1 98.38 6 ASN B CA 1
ATOM 808 C C . ASN B 1 6 ? -9.008 1.998 2.666 1 98.38 6 ASN B C 1
ATOM 810 O O . ASN B 1 6 ? -8.07 2.795 2.715 1 98.38 6 ASN B O 1
ATOM 814 N N . LEU B 1 7 ? -8.898 0.766 2.246 1 98.81 7 LEU B N 1
ATOM 815 C CA . LEU B 1 7 ? -7.688 0.262 1.61 1 98.81 7 LEU B CA 1
ATOM 816 C C . LEU B 1 7 ? -8.016 -0.46 0.309 1 98.81 7 LEU B C 1
ATOM 818 O O . LEU B 1 7 ? -8.758 -1.445 0.311 1 98.81 7 LEU B O 1
ATOM 822 N N . GLY B 1 8 ? -7.57 0.103 -0.829 1 98.88 8 GLY B N 1
ATOM 823 C CA . GLY B 1 8 ? -7.59 -0.618 -2.092 1 98.88 8 GLY B CA 1
ATOM 824 C C . GLY B 1 8 ? -6.363 -1.481 -2.309 1 98.88 8 GLY B C 1
ATOM 825 O O . GLY B 1 8 ? -5.238 -1.041 -2.066 1 98.88 8 GLY B O 1
ATOM 826 N N . LEU B 1 9 ? -6.582 -2.729 -2.693 1 98.94 9 LEU B N 1
ATOM 827 C CA . LEU B 1 9 ? -5.508 -3.678 -2.967 1 98.94 9 LEU B CA 1
ATOM 828 C C . LEU B 1 9 ? -5.539 -4.129 -4.422 1 98.94 9 LEU B C 1
ATOM 830 O O . LEU B 1 9 ? -6.555 -4.648 -4.895 1 98.94 9 LEU B O 1
ATOM 834 N N . GLN B 1 10 ? -4.484 -3.859 -5.145 1 98.88 10 GLN B N 1
ATOM 835 C CA . GLN B 1 10 ? -4.27 -4.383 -6.492 1 98.88 10 GLN B CA 1
ATOM 836 C C . GLN B 1 10 ? -3.027 -5.27 -6.543 1 98.88 10 GLN B C 1
ATOM 838 O O . GLN B 1 10 ? -1.957 -4.875 -6.07 1 98.88 10 GLN B O 1
ATOM 843 N N . ILE B 1 11 ? -3.168 -6.477 -7.09 1 98.81 11 ILE B N 1
ATOM 844 C CA . ILE B 1 11 ? -2.057 -7.406 -7.246 1 98.81 11 ILE B CA 1
ATOM 845 C C . ILE B 1 11 ? -1.914 -7.797 -8.719 1 98.81 11 ILE B C 1
ATOM 847 O O . ILE B 1 11 ? -2.889 -8.203 -9.352 1 98.81 11 ILE B O 1
ATOM 851 N N . VAL B 1 12 ? -0.773 -7.621 -9.25 1 98.69 12 VAL B N 1
ATOM 852 C CA . VAL B 1 12 ? -0.422 -8.031 -10.602 1 98.69 12 VAL B CA 1
ATOM 853 C C . VAL B 1 12 ? 0.6 -9.164 -10.555 1 98.69 12 VAL B C 1
ATOM 855 O O . VAL B 1 12 ? 1.797 -8.922 -10.383 1 98.69 12 VAL B O 1
ATOM 858 N N . PRO B 1 13 ? 0.124 -10.367 -10.797 1 98.44 13 PRO B N 1
ATOM 859 C CA . PRO B 1 13 ? 1.018 -11.523 -10.68 1 98.44 13 PRO B CA 1
ATOM 860 C C . PRO B 1 13 ? 1.746 -11.844 -11.984 1 98.44 13 PRO B C 1
ATOM 862 O O . PRO B 1 13 ? 1.202 -11.617 -13.07 1 98.44 13 PRO B O 1
ATOM 865 N N . LYS B 1 14 ? 2.928 -12.266 -11.867 1 97.81 14 LYS B N 1
ATOM 866 C CA . LYS B 1 14 ? 3.695 -12.875 -12.953 1 97.81 14 LYS B CA 1
ATOM 867 C C . LYS B 1 14 ? 3.836 -14.383 -12.75 1 97.81 14 LYS B C 1
ATOM 869 O O . LYS B 1 14 ? 4.25 -14.828 -11.68 1 97.81 14 LYS B O 1
ATOM 874 N N . SER B 1 15 ? 3.396 -15.094 -13.688 1 96.31 15 SER B N 1
ATOM 875 C CA . SER B 1 15 ? 3.531 -16.547 -13.703 1 96.31 15 SER B CA 1
ATOM 876 C C . SER B 1 15 ? 3.711 -17.078 -15.117 1 96.31 15 SER B C 1
ATOM 878 O O . SER B 1 15 ? 3.164 -16.516 -16.078 1 96.31 15 SER B O 1
ATOM 880 N N . LYS B 1 16 ? 4.438 -18.141 -15.234 1 92.31 16 LYS B N 1
ATOM 881 C CA . LYS B 1 16 ? 4.672 -18.75 -16.547 1 92.31 16 LYS B CA 1
ATOM 882 C C . LYS B 1 16 ? 3.508 -19.641 -16.953 1 92.31 16 LYS B C 1
ATOM 884 O O . LYS B 1 16 ? 3.18 -19.75 -18.141 1 92.31 16 LYS B O 1
ATOM 889 N N . ASP B 1 17 ? 2.775 -20.125 -15.945 1 92.06 17 ASP B N 1
ATOM 890 C CA . ASP B 1 17 ? 1.892 -21.234 -16.266 1 92.06 17 ASP B CA 1
ATOM 891 C C . ASP B 1 17 ? 0.46 -20.953 -15.82 1 92.06 17 ASP B C 1
ATOM 893 O O . ASP B 1 17 ? -0.465 -21.688 -16.172 1 92.06 17 ASP B O 1
ATOM 897 N N . MET B 1 18 ? 0.361 -19.969 -15.008 1 93.38 18 MET B N 1
ATOM 898 C CA . MET B 1 18 ? -0.963 -19.766 -14.43 1 93.38 18 MET B CA 1
ATOM 899 C C . MET B 1 18 ? -1.624 -18.531 -15.008 1 93.38 18 MET B C 1
ATOM 901 O O . MET B 1 18 ? -0.945 -17.547 -15.336 1 93.38 18 MET B O 1
ATOM 905 N N . ASP B 1 19 ? -2.914 -18.641 -15.047 1 95.5 19 ASP B N 1
ATOM 906 C CA . ASP B 1 19 ? -3.736 -17.531 -15.5 1 95.5 19 ASP B CA 1
ATOM 907 C C . ASP B 1 19 ? -3.803 -16.438 -14.438 1 95.5 19 ASP B C 1
ATOM 909 O O . ASP B 1 19 ? -4 -16.719 -13.25 1 95.5 19 ASP B O 1
ATOM 913 N N . THR B 1 20 ? -3.715 -15.148 -14.844 1 95.88 20 THR B N 1
ATOM 914 C CA . THR B 1 20 ? -3.715 -13.992 -13.961 1 95.88 20 THR B CA 1
ATOM 915 C C . THR B 1 20 ? -4.996 -13.945 -13.133 1 95.88 20 T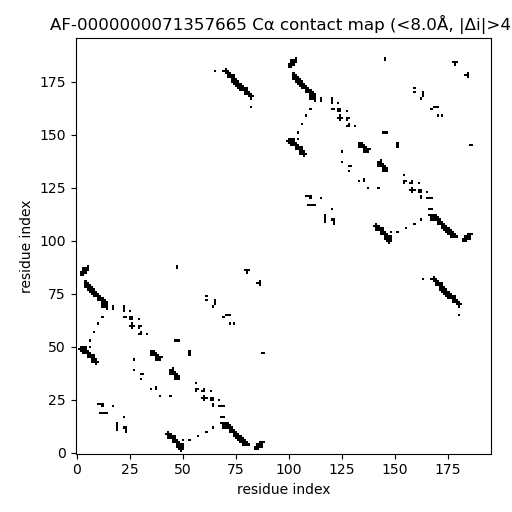HR B C 1
ATOM 917 O O . THR B 1 20 ? -4.949 -13.75 -11.914 1 95.88 20 THR B O 1
ATOM 920 N N . TYR B 1 21 ? -6.105 -14.18 -13.711 1 95.81 21 TYR B N 1
ATOM 921 C CA . TYR B 1 21 ? -7.383 -14.055 -13.016 1 95.81 21 TYR B CA 1
ATOM 922 C C . TYR B 1 21 ? -7.535 -15.141 -11.953 1 95.81 21 TYR B C 1
ATOM 924 O O . TYR B 1 21 ? -8.062 -14.891 -10.867 1 95.81 21 TYR B O 1
ATOM 932 N N . GLU B 1 22 ? -7.051 -16.312 -12.266 1 97.12 22 GLU B N 1
ATOM 933 C CA . GLU B 1 22 ? -7.082 -17.391 -11.289 1 97.12 22 GLU B CA 1
ATOM 934 C C . GLU B 1 22 ? -6.246 -17.047 -10.062 1 97.12 22 GLU B C 1
ATOM 936 O O . GLU B 1 22 ? -6.645 -17.344 -8.93 1 97.12 22 GLU B O 1
ATOM 941 N N . LEU B 1 23 ? -5.117 -16.5 -10.312 1 98.12 23 LEU B N 1
ATOM 942 C CA . LEU B 1 23 ? -4.234 -16.109 -9.211 1 98.12 23 LEU B CA 1
ATOM 943 C C . LEU B 1 23 ? -4.859 -15.008 -8.367 1 98.12 23 LEU B C 1
ATOM 945 O O . LEU B 1 23 ? -4.879 -15.094 -7.137 1 98.12 23 LEU B O 1
ATOM 949 N N . VAL B 1 24 ? -5.398 -13.992 -9.008 1 98.31 24 VAL B N 1
ATOM 950 C CA . VAL B 1 24 ? -6.012 -12.867 -8.312 1 98.31 24 VAL B CA 1
ATOM 951 C C . VAL B 1 24 ? -7.23 -13.344 -7.531 1 98.31 24 VAL B C 1
ATOM 953 O O . VAL B 1 24 ? -7.504 -12.852 -6.434 1 98.31 24 VAL B O 1
ATOM 956 N N . ASP B 1 25 ? -7.934 -14.398 -8.023 1 98.19 25 ASP B N 1
ATOM 957 C CA . ASP B 1 25 ? -9.086 -14.961 -7.324 1 98.19 25 ASP B CA 1
ATOM 958 C C . ASP B 1 25 ? -8.688 -15.5 -5.953 1 98.19 25 ASP B C 1
ATOM 960 O O . ASP B 1 25 ? -9.484 -15.461 -5.008 1 98.19 25 ASP B O 1
ATOM 964 N N . LYS B 1 26 ? -7.465 -15.953 -5.828 1 98.56 26 LYS B N 1
ATOM 965 C CA . LYS B 1 26 ? -6.992 -16.453 -4.539 1 98.56 26 LYS B CA 1
ATOM 966 C C . LYS B 1 26 ? -6.906 -15.32 -3.516 1 98.56 26 LYS B C 1
ATOM 968 O O . LYS B 1 26 ? -7.188 -15.531 -2.332 1 98.56 26 LYS B O 1
ATOM 973 N N . ALA B 1 27 ? -6.469 -14.148 -3.967 1 98.81 27 ALA B N 1
ATOM 974 C CA . ALA B 1 27 ? -6.469 -12.977 -3.096 1 98.81 27 ALA B CA 1
ATOM 975 C C . ALA B 1 27 ? -7.887 -12.609 -2.664 1 98.81 27 ALA B C 1
ATOM 977 O O . ALA B 1 27 ? -8.133 -12.336 -1.488 1 98.81 27 ALA B O 1
ATOM 978 N N . ILE B 1 28 ? -8.805 -12.641 -3.643 1 98.81 28 ILE B N 1
ATOM 979 C CA . ILE B 1 28 ? -10.195 -12.273 -3.365 1 98.81 28 ILE B CA 1
ATOM 980 C C . ILE B 1 28 ? -10.789 -13.266 -2.367 1 98.81 28 ILE B C 1
ATOM 982 O O . ILE B 1 28 ? -11.555 -12.875 -1.482 1 98.81 28 ILE B O 1
ATOM 986 N N . GLU B 1 29 ? -10.477 -14.508 -2.496 1 98.81 29 GLU B N 1
ATOM 987 C CA . GLU B 1 29 ? -10.938 -15.523 -1.554 1 98.81 29 GLU B CA 1
ATOM 988 C C . GLU B 1 29 ? -10.5 -15.195 -0.129 1 98.81 29 GLU B C 1
ATOM 990 O O . GLU B 1 29 ? -11.273 -15.359 0.817 1 98.81 29 GLU B O 1
ATOM 995 N N . VAL B 1 30 ? -9.266 -14.758 0.067 1 98.94 30 VAL B N 1
ATOM 996 C CA . VAL B 1 30 ? -8.75 -14.375 1.376 1 98.94 30 VAL B CA 1
ATOM 997 C C . VAL B 1 30 ? -9.555 -13.211 1.936 1 98.94 30 VAL B C 1
ATOM 999 O O . VAL B 1 30 ? -9.953 -13.219 3.105 1 98.94 30 VAL B O 1
ATOM 1002 N N . ILE B 1 31 ? -9.789 -12.219 1.093 1 98.88 31 ILE B N 1
ATOM 1003 C CA . ILE B 1 31 ? -10.547 -11.039 1.507 1 98.88 31 ILE B CA 1
ATOM 1004 C C . ILE B 1 31 ? -11.953 -11.453 1.912 1 98.88 31 ILE B C 1
ATOM 1006 O O . ILE B 1 31 ? -12.453 -11.031 2.959 1 98.88 31 ILE B O 1
ATOM 1010 N N . GLN B 1 32 ? -12.539 -12.281 1.102 1 98.75 32 GLN B N 1
ATOM 1011 C CA . GLN B 1 32 ? -13.891 -12.773 1.38 1 98.75 32 GLN B CA 1
ATOM 1012 C C . GLN B 1 32 ? -13.938 -13.516 2.711 1 98.75 32 GLN B C 1
ATOM 1014 O O . GLN B 1 32 ? -14.836 -13.289 3.521 1 98.75 32 GLN B O 1
ATOM 1019 N N . ALA B 1 33 ? -12.992 -14.367 2.98 1 98.81 33 ALA B N 1
ATOM 1020 C CA . ALA B 1 33 ? -12.945 -15.195 4.18 1 98.81 33 ALA B CA 1
ATOM 1021 C C . ALA B 1 33 ? -12.711 -14.344 5.426 1 98.81 33 ALA B C 1
ATOM 1023 O O . ALA B 1 33 ? -13.062 -14.75 6.539 1 98.81 33 ALA B O 1
ATOM 1024 N N . SER B 1 34 ? -12.109 -13.195 5.25 1 98.56 34 SER B N 1
ATOM 1025 C CA . SER B 1 34 ? -11.789 -12.32 6.371 1 98.56 34 SER B CA 1
ATOM 1026 C C . SER B 1 34 ? -13.055 -11.766 7.016 1 98.56 34 SER B C 1
ATOM 1028 O O . SER B 1 34 ? -13.047 -11.383 8.188 1 98.56 34 SER B O 1
ATOM 1030 N N . GLY B 1 35 ? -14.117 -11.508 6.16 1 98.44 35 GLY B N 1
ATOM 1031 C CA . GLY B 1 35 ? -15.391 -11.023 6.668 1 98.44 35 GLY B CA 1
ATOM 1032 C C . GLY B 1 35 ? -15.484 -9.508 6.695 1 98.44 35 GLY B C 1
ATOM 1033 O O . GLY B 1 35 ? -16.5 -8.953 7.109 1 98.44 35 GLY B O 1
ATOM 1034 N N . VAL B 1 36 ? -14.469 -8.852 6.293 1 98.25 36 VAL B N 1
ATOM 1035 C CA . VAL B 1 36 ? -14.531 -7.391 6.277 1 98.25 36 VAL B CA 1
ATOM 1036 C C . VAL B 1 36 ? -15.469 -6.918 5.168 1 98.25 36 VAL B C 1
ATOM 1038 O O . VAL B 1 36 ? -15.758 -7.672 4.234 1 98.25 36 VAL B O 1
ATOM 1041 N N . THR B 1 37 ? -15.961 -5.695 5.324 1 98.12 37 THR B N 1
ATOM 1042 C CA . THR B 1 37 ? -16.656 -5.062 4.215 1 98.12 37 THR B CA 1
ATOM 1043 C C . THR B 1 37 ? -15.719 -4.84 3.035 1 98.12 37 THR B C 1
ATOM 1045 O O . THR B 1 37 ? -14.602 -4.348 3.213 1 98.12 37 THR B O 1
ATOM 1048 N N . TYR B 1 38 ? -16.156 -5.258 1.822 1 98.75 38 TYR B N 1
ATOM 1049 C CA . TYR B 1 38 ? -15.289 -5.07 0.665 1 98.75 38 TYR B CA 1
ATOM 1050 C C . TYR B 1 38 ? -16.109 -4.918 -0.611 1 98.75 38 TYR B C 1
ATOM 1052 O O . TYR B 1 38 ? -17.312 -5.176 -0.617 1 98.75 38 TYR B O 1
ATOM 1060 N N . GLU B 1 39 ? -15.422 -4.418 -1.668 1 98.38 39 GLU B N 1
ATOM 1061 C CA . GLU B 1 39 ? -15.969 -4.332 -3.02 1 98.38 39 GLU B CA 1
ATOM 1062 C C . GLU B 1 39 ? -14.906 -4.668 -4.062 1 98.38 39 GLU B C 1
ATOM 1064 O O . GLU B 1 39 ? -13.82 -4.086 -4.062 1 98.38 39 GLU B O 1
ATOM 1069 N N . VAL B 1 40 ? -15.195 -5.66 -4.934 1 98.31 40 VAL B N 1
ATOM 1070 C CA . VAL B 1 40 ? -14.328 -5.992 -6.059 1 98.31 40 VAL B CA 1
ATOM 1071 C C . VAL B 1 40 ? -14.57 -5.016 -7.207 1 98.31 40 VAL B C 1
ATOM 1073 O O . VAL B 1 40 ? -15.695 -4.879 -7.688 1 98.31 40 VAL B O 1
ATOM 1076 N N . ASN B 1 41 ? -13.562 -4.293 -7.598 1 97.69 41 ASN B N 1
ATOM 1077 C CA . ASN B 1 41 ? -13.617 -3.375 -8.734 1 97.69 41 ASN B CA 1
ATOM 1078 C C . ASN B 1 41 ? -12.734 -3.844 -9.883 1 97.69 41 ASN B C 1
ATOM 1080 O O . ASN B 1 41 ? -11.953 -4.789 -9.727 1 97.69 41 ASN B O 1
ATOM 1084 N N . PRO B 1 42 ? -12.867 -3.277 -11.055 1 96.56 42 PRO B N 1
ATOM 1085 C CA . PRO B 1 42 ? -12.109 -3.752 -12.211 1 96.56 42 PRO B CA 1
ATOM 1086 C C . PRO B 1 42 ? -10.602 -3.715 -11.984 1 96.56 42 PRO B C 1
ATOM 1088 O O . PRO B 1 42 ? -9.867 -4.531 -12.547 1 96.56 42 PRO B O 1
ATOM 1091 N N . PHE B 1 43 ? -10.078 -2.826 -11.109 1 96.69 43 PHE B N 1
ATOM 1092 C CA . PHE B 1 43 ? -8.633 -2.699 -10.969 1 96.69 43 PHE B CA 1
ATOM 1093 C C . PHE B 1 43 ? -8.18 -3.148 -9.586 1 96.69 43 PHE B C 1
ATOM 1095 O O . PHE B 1 43 ? -7.043 -3.59 -9.406 1 96.69 43 PHE B O 1
ATOM 1102 N N . GLU B 1 44 ? -9.008 -3.014 -8.656 1 98.56 44 GLU B N 1
ATOM 1103 C CA . GLU B 1 44 ? -8.625 -3.301 -7.281 1 98.56 44 GLU B CA 1
ATOM 1104 C C . GLU B 1 44 ? -9.812 -3.826 -6.477 1 98.56 44 GLU B C 1
ATOM 1106 O O . GLU B 1 44 ? -10.961 -3.756 -6.93 1 98.56 44 GLU B O 1
ATOM 1111 N N . THR B 1 45 ? -9.539 -4.449 -5.406 1 98.75 45 THR B N 1
ATOM 1112 C CA . THR B 1 45 ? -10.539 -4.723 -4.379 1 98.75 45 THR B CA 1
ATOM 1113 C C . THR B 1 45 ? -10.383 -3.768 -3.201 1 98.75 45 THR B C 1
ATOM 1115 O O . THR B 1 45 ? -9.281 -3.615 -2.662 1 98.75 45 THR B O 1
ATOM 1118 N N . VAL B 1 46 ? -11.43 -3.037 -2.867 1 98.81 46 VAL B N 1
ATOM 1119 C CA . VAL B 1 46 ? -11.391 -2.064 -1.779 1 98.81 46 VAL B CA 1
ATOM 1120 C C . VAL B 1 46 ? -11.977 -2.684 -0.511 1 98.81 46 VAL B C 1
ATOM 1122 O O . VAL B 1 46 ? -13.0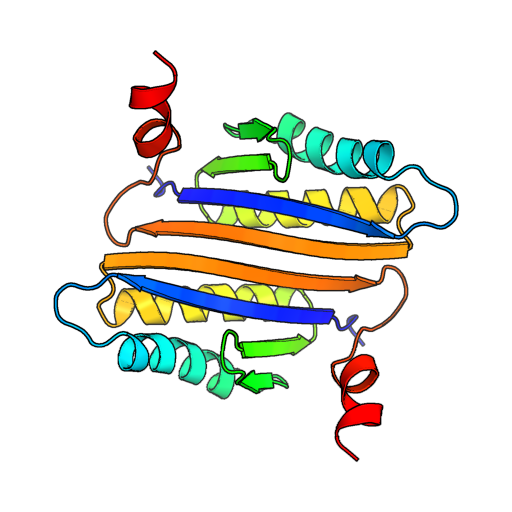23 -3.338 -0.556 1 98.81 46 VAL B O 1
ATOM 1125 N N . MET B 1 47 ? -11.258 -2.547 0.567 1 98.81 47 MET B N 1
ATOM 1126 C CA . MET B 1 47 ? -11.688 -3.016 1.881 1 98.81 47 MET B CA 1
ATOM 1127 C C . MET B 1 47 ? -11.922 -1.845 2.83 1 98.81 47 MET B C 1
ATOM 1129 O O . MET B 1 47 ? -11.352 -0.77 2.645 1 98.81 47 MET B O 1
ATOM 1133 N N . GLU B 1 48 ? -12.742 -2.088 3.795 1 98.75 48 GLU B N 1
ATOM 1134 C CA . GLU B 1 48 ? -13.047 -1.109 4.836 1 98.75 48 GLU B CA 1
ATOM 1135 C C . GLU B 1 48 ? -12.922 -1.726 6.227 1 98.75 48 GLU B C 1
ATOM 1137 O O . GLU B 1 48 ? -13.398 -2.836 6.465 1 98.75 48 GLU B O 1
ATOM 1142 N N . GLY B 1 49 ? -12.266 -1.07 7.121 1 98.38 49 GLY B N 1
ATOM 1143 C CA . GLY B 1 49 ? -12.047 -1.539 8.477 1 98.38 49 GLY B CA 1
ATOM 1144 C C . GLY B 1 49 ? -10.836 -0.91 9.141 1 98.38 49 GLY B C 1
ATOM 1145 O O . GLY B 1 49 ? -10.281 0.063 8.633 1 98.38 49 GLY B O 1
ATOM 1146 N N . PRO B 1 50 ? -10.453 -1.389 10.328 1 98.06 50 PRO B N 1
ATOM 1147 C CA . PRO B 1 50 ? -9.258 -0.873 10.992 1 98.06 50 PRO B CA 1
ATOM 1148 C C . PRO B 1 50 ? -7.984 -1.112 10.18 1 98.06 50 PRO B C 1
ATOM 1150 O O . PRO B 1 50 ? -7.824 -2.174 9.57 1 98.06 50 PRO B O 1
ATOM 1153 N N . GLU B 1 51 ? -7.121 -0.123 10.172 1 97.94 51 GLU B N 1
ATOM 1154 C CA . GLU B 1 51 ? -5.93 -0.129 9.328 1 97.94 51 GLU B CA 1
ATOM 1155 C C . GLU B 1 51 ? -5.113 -1.401 9.539 1 97.94 51 GLU B C 1
ATOM 1157 O O . GLU B 1 51 ? -4.773 -2.092 8.57 1 97.94 51 GLU B O 1
ATOM 1162 N N . ASP B 1 52 ? -4.812 -1.726 10.766 1 97.44 52 ASP B N 1
ATOM 1163 C CA . ASP B 1 52 ? -3.957 -2.873 11.047 1 97.44 52 ASP B CA 1
ATOM 1164 C C . ASP B 1 52 ? -4.578 -4.164 10.523 1 97.44 52 ASP B C 1
ATOM 1166 O O . ASP B 1 52 ? -3.871 -5.027 9.992 1 97.44 52 ASP B O 1
ATOM 1170 N N . GLN B 1 53 ? -5.836 -4.289 10.719 1 98.38 53 GLN B N 1
ATOM 1171 C CA . GLN B 1 53 ? -6.543 -5.465 10.227 1 98.38 53 GLN B CA 1
ATOM 1172 C C . GLN B 1 53 ? -6.457 -5.562 8.703 1 98.38 53 GLN B C 1
ATOM 1174 O O . GLN B 1 53 ? -6.184 -6.637 8.156 1 98.38 53 GLN B O 1
ATOM 1179 N N . LEU B 1 54 ? -6.695 -4.461 8.047 1 98.75 54 LEU B N 1
ATOM 1180 C CA . LEU B 1 54 ? -6.695 -4.457 6.586 1 98.75 54 LEU B CA 1
ATOM 1181 C C . LEU B 1 54 ? -5.301 -4.75 6.043 1 98.75 54 LEU B C 1
ATOM 1183 O O . LEU B 1 54 ? -5.152 -5.457 5.043 1 98.75 54 LEU B O 1
ATOM 1187 N N . LEU B 1 55 ? -4.301 -4.227 6.707 1 98.56 55 LEU B N 1
ATOM 1188 C CA . LEU B 1 55 ? -2.934 -4.488 6.277 1 98.56 55 LEU B CA 1
ATOM 1189 C C . LEU B 1 55 ? -2.588 -5.965 6.434 1 98.56 55 LEU B C 1
ATOM 1191 O O . LEU B 1 55 ? -1.901 -6.539 5.586 1 98.56 55 LEU B O 1
ATOM 1195 N N . GLN B 1 56 ? -3.031 -6.555 7.484 1 98.44 56 GLN B N 1
ATOM 1196 C CA . GLN B 1 56 ? -2.812 -7.984 7.688 1 98.44 56 GLN B CA 1
ATOM 1197 C C . GLN B 1 56 ? -3.5 -8.805 6.605 1 98.44 56 GLN B C 1
ATOM 1199 O O . GLN B 1 56 ? -2.914 -9.742 6.062 1 98.44 56 GLN B O 1
ATOM 1204 N N . ILE B 1 57 ? -4.723 -8.461 6.309 1 98.88 57 ILE B N 1
ATOM 1205 C CA . ILE B 1 57 ? -5.461 -9.164 5.266 1 98.88 57 ILE B CA 1
ATOM 1206 C C . ILE B 1 57 ? -4.73 -9.016 3.934 1 98.88 57 ILE B C 1
ATOM 1208 O O . ILE B 1 57 ? -4.621 -9.977 3.17 1 98.88 57 ILE B O 1
ATOM 1212 N N . ALA B 1 58 ? -4.242 -7.816 3.645 1 98.88 58 ALA B N 1
ATOM 1213 C CA . ALA B 1 58 ? -3.508 -7.57 2.406 1 98.88 58 ALA B CA 1
ATOM 1214 C C . ALA B 1 58 ? -2.271 -8.461 2.318 1 98.88 58 ALA B C 1
ATOM 1216 O O . ALA B 1 58 ? -2.008 -9.07 1.276 1 98.88 58 ALA B O 1
ATOM 1217 N N . LYS B 1 59 ? -1.592 -8.555 3.406 1 98.5 59 LYS B N 1
ATOM 1218 C CA . LYS B 1 59 ? -0.407 -9.406 3.441 1 98.5 59 LYS B CA 1
ATOM 1219 C C . LYS B 1 59 ? -0.773 -10.867 3.184 1 98.5 59 LYS B C 1
ATOM 1221 O O . LYS B 1 59 ? -0.079 -11.562 2.439 1 98.5 59 LYS B O 1
ATOM 1226 N N . GLU B 1 60 ? -1.825 -11.289 3.791 1 98.75 60 GLU B N 1
ATOM 1227 C CA . GLU B 1 60 ? -2.281 -12.664 3.605 1 98.75 60 GLU B CA 1
ATOM 1228 C C . GLU B 1 60 ? -2.717 -12.906 2.162 1 98.75 60 GLU B C 1
ATOM 1230 O O . GLU B 1 60 ? -2.463 -13.977 1.605 1 98.75 60 GLU B O 1
ATOM 1235 N N . ALA B 1 61 ? -3.385 -11.93 1.613 1 98.88 61 ALA B N 1
ATOM 1236 C CA . ALA B 1 61 ? -3.838 -12.039 0.229 1 98.88 61 ALA B CA 1
ATOM 1237 C C . ALA B 1 61 ? -2.656 -12.156 -0.728 1 98.88 61 ALA B C 1
ATOM 1239 O O . ALA B 1 61 ? -2.67 -12.977 -1.644 1 98.88 61 ALA B O 1
ATOM 1240 N N . GLN B 1 62 ? -1.666 -11.344 -0.514 1 98.75 62 GLN B N 1
ATOM 1241 C CA . GLN B 1 62 ? -0.462 -11.406 -1.336 1 98.75 62 GLN B CA 1
ATOM 1242 C C . GLN B 1 62 ? 0.201 -12.781 -1.235 1 98.75 62 GLN B C 1
ATOM 1244 O O . GLN B 1 62 ? 0.617 -13.344 -2.246 1 98.75 62 GLN B O 1
ATOM 1249 N N . GLN B 1 63 ? 0.244 -13.25 -0.041 1 98.31 63 GLN B N 1
ATOM 1250 C CA . GLN B 1 63 ? 0.873 -14.547 0.192 1 98.31 63 GLN B CA 1
ATOM 1251 C C . GLN B 1 63 ? 0.101 -15.664 -0.503 1 98.31 63 GLN B C 1
ATOM 1253 O O . GLN B 1 63 ? 0.7 -16.594 -1.047 1 98.31 63 GLN B O 1
ATOM 1258 N N . ALA B 1 64 ? -1.195 -15.578 -0.452 1 98.81 64 ALA B N 1
ATOM 1259 C CA . ALA B 1 64 ? -2.031 -16.578 -1.111 1 98.81 64 ALA B CA 1
ATOM 1260 C C . ALA B 1 64 ? -1.734 -16.641 -2.607 1 98.81 64 ALA B C 1
ATOM 1262 O O . ALA B 1 64 ? -1.708 -17.719 -3.195 1 98.81 64 ALA B O 1
ATOM 1263 N N . VAL B 1 65 ? -1.531 -15.461 -3.248 1 98.75 65 VAL B N 1
ATOM 1264 C CA . VAL B 1 65 ? -1.234 -15.391 -4.676 1 98.75 65 VAL B CA 1
ATOM 1265 C C . VAL B 1 65 ? 0.111 -16.047 -4.957 1 98.75 65 VAL B C 1
ATOM 1267 O O . VAL B 1 65 ? 0.241 -16.828 -5.91 1 98.75 65 VAL B O 1
ATOM 1270 N N . LEU B 1 66 ? 1.082 -15.789 -4.117 1 98.25 66 LEU B N 1
ATOM 1271 C CA . LEU B 1 66 ? 2.393 -16.406 -4.27 1 98.25 66 LEU B CA 1
ATOM 1272 C C . LEU B 1 66 ? 2.303 -17.922 -4.082 1 98.25 66 LEU B C 1
ATOM 1274 O O . LEU B 1 66 ? 2.869 -18.688 -4.867 1 98.25 66 LEU B O 1
ATOM 1278 N N . ASP B 1 67 ? 1.554 -18.344 -3.113 1 97.94 67 ASP B N 1
ATOM 1279 C CA . ASP B 1 67 ? 1.411 -19.766 -2.795 1 97.94 67 ASP B CA 1
ATOM 1280 C C . ASP B 1 67 ? 0.693 -20.5 -3.916 1 97.94 67 ASP B C 1
ATOM 1282 O O . ASP B 1 67 ? 0.938 -21.688 -4.137 1 97.94 67 ASP B O 1
ATOM 1286 N N . ALA B 1 68 ? -0.141 -19.812 -4.617 1 97.81 68 ALA B N 1
ATOM 1287 C CA . ALA B 1 68 ? -0.938 -20.438 -5.676 1 97.81 68 ALA B CA 1
ATOM 1288 C C . ALA B 1 68 ? -0.103 -20.641 -6.938 1 97.81 68 ALA B C 1
ATOM 1290 O O . ALA B 1 68 ? -0.522 -21.359 -7.852 1 97.81 68 ALA B O 1
ATOM 1291 N N . GLY B 1 69 ? 1.028 -19.938 -7.043 1 96.94 69 GLY B N 1
ATOM 1292 C CA . GLY B 1 69 ? 1.88 -20.281 -8.172 1 96.94 69 GLY B CA 1
ATOM 1293 C C . GLY B 1 69 ? 2.553 -19.078 -8.805 1 96.94 69 GLY B C 1
ATOM 1294 O O . GLY B 1 69 ? 3.352 -19.234 -9.734 1 96.94 69 GLY B O 1
ATOM 1295 N N . ALA B 1 70 ? 2.242 -17.875 -8.391 1 98.19 70 ALA B N 1
ATOM 1296 C CA . ALA B 1 70 ? 2.932 -16.719 -8.93 1 98.19 70 ALA B CA 1
ATOM 1297 C C . ALA B 1 70 ? 4.406 -16.719 -8.547 1 98.19 70 ALA B C 1
ATOM 1299 O O . ALA B 1 70 ? 4.754 -17 -7.395 1 98.19 70 ALA B O 1
ATOM 1300 N N . ASP B 1 71 ? 5.227 -16.375 -9.445 1 97.75 71 ASP B N 1
ATOM 1301 C CA . ASP B 1 71 ? 6.66 -16.281 -9.195 1 97.75 71 ASP 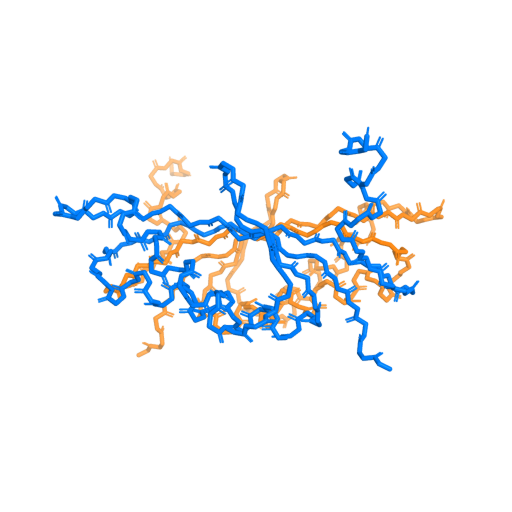B CA 1
ATOM 1302 C C . ASP B 1 71 ? 7.035 -14.93 -8.602 1 97.75 71 ASP B C 1
ATOM 1304 O O . ASP B 1 71 ? 8.008 -14.82 -7.852 1 97.75 71 ASP B O 1
ATOM 1308 N N . GLU B 1 72 ? 6.32 -13.93 -9.031 1 98.19 72 GLU B N 1
ATOM 1309 C CA . GLU B 1 72 ? 6.539 -12.531 -8.672 1 98.19 72 GLU B CA 1
ATOM 1310 C C . GLU B 1 72 ? 5.234 -11.742 -8.711 1 98.19 72 GLU B C 1
ATOM 1312 O O . GLU B 1 72 ? 4.344 -12.047 -9.508 1 98.19 72 GLU B O 1
ATOM 1317 N N . ILE B 1 73 ? 5.168 -10.789 -7.75 1 98.75 73 ILE B N 1
ATOM 1318 C CA . ILE B 1 73 ? 3.963 -9.969 -7.781 1 98.75 73 ILE B CA 1
ATOM 1319 C C . ILE B 1 73 ? 4.34 -8.492 -7.629 1 98.75 73 ILE B C 1
ATOM 1321 O O . ILE B 1 73 ? 5.285 -8.164 -6.91 1 98.75 73 ILE B O 1
ATOM 1325 N N . LEU B 1 74 ? 3.637 -7.668 -8.406 1 98.69 74 LEU B N 1
ATOM 1326 C CA . LEU B 1 74 ? 3.516 -6.246 -8.102 1 98.69 74 LEU B CA 1
ATOM 1327 C C . LEU B 1 74 ? 2.252 -5.973 -7.289 1 98.69 74 LEU B C 1
ATOM 1329 O O . LEU B 1 74 ? 1.171 -6.453 -7.637 1 98.69 74 LEU B O 1
ATOM 1333 N N . VAL B 1 75 ? 2.463 -5.277 -6.191 1 98.81 75 VAL B N 1
ATOM 1334 C CA . VAL B 1 75 ? 1.352 -5.004 -5.285 1 98.81 75 VAL B CA 1
ATOM 1335 C C . VAL B 1 75 ? 1.184 -3.498 -5.113 1 98.81 75 VAL B C 1
ATOM 1337 O O . VAL B 1 75 ? 2.164 -2.777 -4.91 1 98.81 75 VAL B O 1
ATOM 1340 N N . TYR B 1 76 ? -0.042 -3.076 -5.227 1 98.81 76 TYR B N 1
ATOM 1341 C CA . TYR B 1 76 ? -0.39 -1.675 -5.016 1 98.81 76 TYR B CA 1
ATOM 1342 C C . TYR B 1 76 ? -1.443 -1.535 -3.922 1 98.81 76 TYR B C 1
ATOM 1344 O O . TYR B 1 76 ? -2.484 -2.193 -3.967 1 98.81 76 TYR B O 1
ATOM 1352 N N . TYR B 1 77 ? -1.084 -0.763 -2.908 1 98.88 77 TYR B N 1
ATOM 1353 C CA . TYR B 1 77 ? -2.074 -0.323 -1.932 1 98.88 77 TYR B CA 1
ATOM 1354 C C . TYR B 1 77 ? -2.447 1.138 -2.154 1 98.88 77 TYR B C 1
ATOM 1356 O O . TYR B 1 77 ? -1.583 1.971 -2.434 1 98.88 77 TYR B O 1
ATOM 1364 N N . ARG B 1 78 ? -3.693 1.454 -1.967 1 98.5 78 ARG B N 1
ATOM 1365 C CA . ARG B 1 78 ? -4.164 2.824 -1.789 1 98.5 78 ARG B CA 1
ATOM 1366 C C . ARG B 1 78 ? -5.047 2.943 -0.553 1 98.5 78 ARG B C 1
ATOM 1368 O O . ARG B 1 78 ? -5.984 2.162 -0.376 1 98.5 78 ARG B O 1
ATOM 1375 N N . MET B 1 79 ? -4.707 3.936 0.217 1 98.75 79 MET B N 1
ATOM 1376 C CA . MET B 1 79 ? -5.461 4.102 1.457 1 98.75 79 MET B CA 1
ATOM 1377 C C . MET B 1 79 ? -5.871 5.559 1.653 1 98.75 79 MET B C 1
ATOM 1379 O O . MET B 1 79 ? -5.152 6.469 1.238 1 98.75 79 MET B O 1
ATOM 1383 N N . GLN B 1 80 ? -6.965 5.742 2.197 1 98.75 80 GLN B N 1
ATOM 1384 C CA . GLN B 1 80 ? -7.418 7.031 2.711 1 98.75 80 GLN B CA 1
ATOM 1385 C C . GLN B 1 80 ? -7.59 6.988 4.227 1 98.75 80 GLN B C 1
ATOM 1387 O O . GLN B 1 80 ? -8.375 6.191 4.742 1 98.75 80 GLN B O 1
ATOM 1392 N N . ILE B 1 81 ? -6.859 7.832 4.895 1 98.56 81 ILE B N 1
ATOM 1393 C CA . ILE B 1 81 ? -6.848 7.844 6.355 1 98.56 81 ILE B CA 1
ATOM 1394 C C . ILE B 1 81 ? -7.141 9.258 6.859 1 98.56 81 ILE B C 1
ATOM 1396 O O . ILE B 1 81 ? -6.473 10.211 6.469 1 98.56 81 ILE B O 1
ATOM 1400 N N . ARG B 1 82 ? -8.102 9.359 7.672 1 98 82 ARG B N 1
ATOM 1401 C CA . ARG B 1 82 ? -8.461 10.602 8.336 1 98 82 ARG B CA 1
ATOM 1402 C C . ARG B 1 82 ? -8.031 10.586 9.797 1 98 82 ARG B C 1
ATOM 1404 O O . ARG B 1 82 ? -8.273 9.617 10.516 1 98 82 ARG B O 1
ATOM 1411 N N . LYS B 1 83 ? -7.344 11.695 10.102 1 96.5 83 LYS B N 1
ATOM 1412 C CA . LYS B 1 83 ? -6.801 11.781 11.453 1 96.5 83 LYS B CA 1
ATOM 1413 C C . LYS B 1 83 ? -7.898 11.617 12.5 1 96.5 83 LYS B C 1
ATOM 1415 O O . LYS B 1 83 ? -7.777 10.789 13.406 1 96.5 83 LYS B O 1
ATOM 1420 N N . ASN B 1 84 ? -8.945 12.375 12.352 1 95.06 84 ASN B N 1
ATOM 1421 C CA . ASN B 1 84 ? -10.055 12.383 13.297 1 95.06 84 ASN B CA 1
ATOM 1422 C C . ASN B 1 84 ? -11.344 11.883 12.656 1 95.06 84 ASN B C 1
ATOM 1424 O O . ASN B 1 84 ? -12.148 12.672 12.156 1 95.06 84 ASN B O 1
ATOM 1428 N N . GLY B 1 85 ? -11.5 10.578 12.641 1 95.62 85 GLY B N 1
ATOM 1429 C CA . GLY B 1 85 ? -12.758 10.031 12.164 1 95.62 85 GLY B CA 1
ATOM 1430 C C . GLY B 1 85 ? -12.578 8.891 11.18 1 95.62 85 GLY B C 1
ATOM 1431 O O . GLY B 1 85 ? -11.445 8.57 10.797 1 95.62 85 GLY B O 1
ATOM 1432 N N . ASP B 1 86 ? -13.711 8.375 10.781 1 97.44 86 ASP B N 1
ATOM 1433 C CA . ASP B 1 86 ? -13.766 7.234 9.875 1 97.44 86 ASP B CA 1
ATOM 1434 C C . ASP B 1 86 ? -13.766 7.688 8.414 1 97.44 86 ASP B C 1
ATOM 1436 O O . ASP B 1 86 ? -14.125 8.828 8.117 1 97.44 86 ASP B O 1
ATOM 1440 N N . VAL B 1 87 ? -13.32 6.883 7.598 1 97.12 87 VAL B N 1
ATOM 1441 C CA . VAL B 1 87 ? -13.57 6.973 6.164 1 97.12 87 VAL B CA 1
ATOM 1442 C C . VAL B 1 87 ? -14.359 5.75 5.699 1 97.12 87 VAL B C 1
ATOM 1444 O O . VAL B 1 87 ? -13.922 4.613 5.879 1 97.12 87 VAL B O 1
ATOM 1447 N N . THR B 1 88 ? -15.469 5.973 5.121 1 96.62 88 THR B N 1
ATOM 1448 C CA . THR B 1 88 ? -16.297 4.879 4.641 1 96.62 88 THR B CA 1
ATOM 1449 C C . THR B 1 88 ? -16.438 4.926 3.121 1 96.62 88 THR B C 1
ATOM 1451 O O . THR B 1 88 ? -16.359 6 2.52 1 96.62 88 THR B O 1
ATOM 1454 N N . MET B 1 89 ? -16.578 3.783 2.533 1 96.12 89 MET B N 1
ATOM 1455 C CA . MET B 1 89 ? -16.734 3.707 1.083 1 96.12 89 MET B CA 1
ATOM 1456 C C . MET B 1 89 ? -17.953 4.496 0.624 1 96.12 89 MET B C 1
ATOM 1458 O O . MET B 1 89 ? -17.922 5.168 -0.409 1 96.12 89 MET B O 1
ATOM 1462 N N . GLY B 1 90 ? -19 4.426 1.35 1 95.19 90 GLY B N 1
ATOM 1463 C CA . GLY B 1 90 ? -20.266 5.047 0.997 1 95.19 90 GLY B CA 1
ATOM 1464 C C . GLY B 1 90 ? -20.188 6.555 0.889 1 95.19 90 GLY B C 1
ATOM 1465 O O . GLY B 1 90 ? -20.922 7.172 0.116 1 95.19 90 GLY B O 1
ATOM 1466 N N . GLU B 1 91 ? -19.375 7.191 1.721 1 93.62 91 GLU B N 1
ATOM 1467 C CA . GLU B 1 91 ? -19.203 8.641 1.685 1 93.62 91 GLU B CA 1
ATOM 1468 C C . GLU B 1 91 ? -18.953 9.133 0.264 1 93.62 91 GLU B C 1
ATOM 1470 O O . GLU B 1 91 ? -19.406 10.211 -0.119 1 93.62 91 GLU B O 1
ATOM 1475 N N . LYS B 1 92 ? -18.203 8.328 -0.519 1 90.5 92 LYS B N 1
ATOM 1476 C CA . LYS B 1 92 ? -17.844 8.703 -1.886 1 90.5 92 LYS B CA 1
ATOM 1477 C C . LYS B 1 92 ? -18.844 8.125 -2.889 1 90.5 92 LYS B C 1
ATOM 1479 O O . LYS B 1 92 ? -19.219 8.797 -3.848 1 90.5 92 LYS B O 1
ATOM 1484 N N . THR B 1 93 ? -19.281 6.969 -2.729 1 95.31 93 THR B N 1
ATOM 1485 C CA . THR B 1 93 ? -19.922 6.23 -3.814 1 95.31 93 THR B CA 1
ATOM 1486 C C . THR B 1 93 ? -21.438 6.324 -3.719 1 95.31 93 THR B C 1
ATOM 1488 O O . THR B 1 93 ? -22.141 6.23 -4.73 1 95.31 93 THR B O 1
ATOM 1491 N N . ASP B 1 94 ? -22.016 6.609 -2.547 1 94.25 94 ASP B N 1
ATOM 1492 C CA . ASP B 1 94 ? -23.469 6.449 -2.363 1 94.25 94 ASP B CA 1
ATOM 1493 C C . ASP B 1 94 ? -24.234 7.453 -3.211 1 94.25 94 ASP B C 1
ATOM 1495 O O . ASP B 1 94 ? -25.312 7.133 -3.736 1 94.25 94 ASP B O 1
ATOM 1499 N N . LYS B 1 95 ? -23.828 8.609 -3.352 1 94.69 95 LYS B N 1
ATOM 1500 C CA . LYS B 1 95 ? -24.531 9.648 -4.09 1 94.69 95 LYS B CA 1
ATOM 1501 C C . LYS B 1 95 ? -24.531 9.359 -5.586 1 94.69 95 LYS B C 1
ATOM 1503 O O . LYS B 1 95 ? -25.266 9.992 -6.348 1 94.69 95 LYS B O 1
ATOM 1508 N N . HIS B 1 96 ? -23.781 8.5 -6.031 1 95.12 96 HIS B N 1
ATOM 1509 C CA . HIS B 1 96 ? -23.656 8.172 -7.449 1 95.12 96 HIS B CA 1
ATOM 1510 C C . HIS B 1 96 ? -24.281 6.809 -7.754 1 95.12 96 HIS B C 1
ATOM 1512 O O . HIS B 1 96 ? -24.297 6.375 -8.906 1 95.12 96 HIS B O 1
ATOM 1518 N N . ARG B 1 97 ? -24.547 5.965 -6.898 1 88.94 97 ARG B N 1
ATOM 1519 C CA . ARG B 1 97 ? -25.047 4.609 -7.098 1 88.94 97 ARG B CA 1
ATOM 1520 C C . ARG B 1 97 ? -26.531 4.523 -6.746 1 88.94 97 ARG B C 1
ATOM 1522 O O . ARG B 1 97 ? -27.203 3.555 -7.105 1 88.94 97 ARG B O 1
ATOM 1529 N N . ASN B 1 98 ? -27.203 5.586 -6.305 1 67.19 98 ASN B N 1
ATOM 1530 C CA . ASN B 1 98 ? -28.656 5.598 -6.16 1 67.19 98 ASN B CA 1
ATOM 1531 C C . ASN B 1 98 ? -29.344 6.121 -7.422 1 67.19 98 ASN B C 1
ATOM 1533 O O . ASN B 1 98 ? -28.797 6.992 -8.109 1 67.19 98 ASN B O 1
#

Organism: NCBI:txid346377

pLDDT: mean 96.52, std 5.98, range [53.94, 98.94]

Radius of gyration: 17.17 Å; Cα contacts (8 Å, |Δi|>4): 374; chains: 2; bounding box: 55×47×35 Å

Solvent-accessible surface area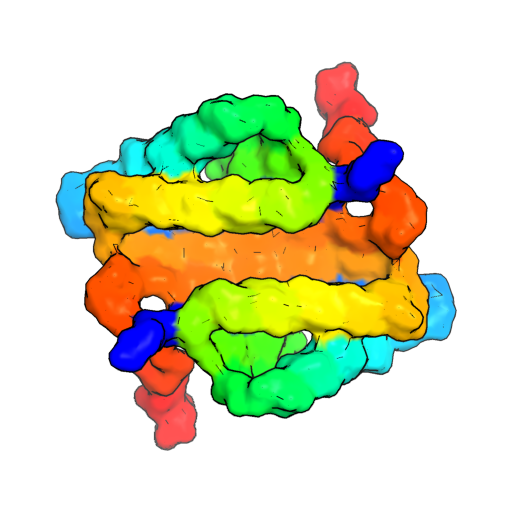 (backbone atoms only — not comparable to full-atom values): 10536 Å² total; per-residue (Å²): 130,80,58,30,20,37,39,33,44,29,73,50,64,39,48,96,84,57,59,61,65,64,38,49,47,43,25,51,50,46,51,59,73,67,66,56,55,67,47,84,50,100,76,31,37,36,34,46,39,38,60,70,59,52,51,50,50,50,51,51,17,53,48,40,24,39,74,72,58,28,49,30,35,40,38,36,41,39,32,42,44,43,66,85,50,68,38,57,74,55,83,72,46,46,84,71,73,110,131,80,58,30,20,37,40,32,45,28,73,50,64,40,44,94,82,58,59,60,67,64,37,48,47,42,24,51,50,46,51,60,72,69,66,55,55,69,48,84,50,100,75,31,37,35,35,44,39,37,60,69,60,52,52,50,50,49,53,50,17,53,49,40,23,40,73,72,59,28,50,30,34,40,37,36,40,39,34,42,44,44,66,85,51,67,38,59,74,56,82,72,47,47,86,72,72,109

Foldseek 3Di:
DAAKKKKWKAKAFAADPDDRVVLLVQLVVLVVVLVFDWDDDPGTIMTMDHPVSVVVSNVVSVVSSVVVGTPDMDMDMDIDDDPPHYDDPCVPCVVPPD/DAAKKKKWKAKAFDADPDDRVVLLVQLVVLVVVLVFDWDDDPGTIMTMDHPVSVVVSNVVSVVSSVVVGTPDMDMD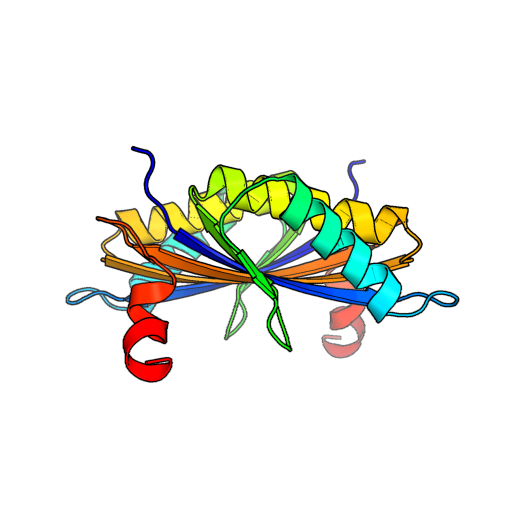MDIDDDPPHYDDPCVPCVVPPD

InterPro domains:
  IPR002767 Thiamine-binding protein [PF01910] (9-96)
  IPR029756 MTH1187/YkoF-like [G3DSA:3.30.70.930] (1-98)
  IPR029756 MTH1187/YkoF-like [SSF89957] (5-97)
  IPR051614 UPF0045 domain-containing protein [PTHR33777] (4-95)

Sequence (196 aa):
MSKSINLGLQIVPKSKDMDTYELVDKAIEVIQASGVTYEVNPFETVMEGPEDQLLQIAKEAQQAVLDAGADEILVYYRMQIRKNGDVTMGEKTDKHRNMSKSINLGLQIVPKSKDMDTYELVDKAIEVIQASGVTYEVNPFETVMEGPEDQLLQIAKEAQQAVLDAGADEILVYYRMQIRKNGDVTMGEKTDKHRN

Nearest PDB structures (foldseek):
  1yqh-assembly1_A  TM=9.746E-01  e=1.460E-12  Bacillus cereus ATCC 14579
  1vk8-assembly1_D  TM=9.299E-01  e=8.027E-09  Thermotoga maritima
  2epi-assembly1_C  TM=8.992E-01  e=4.854E-08  Methanocaldococcus jannaschii DSM 2661
  2ibo-assembly1_D  TM=8.689E-01  e=1.755E-07  Streptococcus pneumoniae TIGR4
  1lxj-assembly1_A  TM=8.850E-01  e=4.093E-06  Saccharomyces cerevisiae

Secondary structure (DSSP, 8-state):
-PPPEEEEEEEEEE-SSS-HHHHHHHHHHHHHHHT-EEEE-SS-EEEEE-HHHHHHHHHHHHHHHHHHT-SEEEEEEEEEEESSS---HHHHHHHHH-/-PPPEEEEEEEEEE-SSS-HHHHHHHHHHHHHHHT-EEEE-SS-EEEEE-HHHHHHHHHHHHHHHHHHT-SEEEEEEEEEEESSS---HHHHHHHHH-